Protein AF-A0A2W6G3Y3-F1 (afdb_monomer)

Nearest PDB structures (foldseek):
  1hz4-assembly1_A  TM=6.539E-01  e=3.181E-03  Escherichia coli
  5l9u-assembly1_O  TM=4.735E-01  e=3.226E-02  Homo sapiens
  6fuz-assembly1_A  TM=4.972E-01  e=7.186E-01  Mus musculus
  6fv0-assembly1_A  TM=4.759E-01  e=4.253E-01  Mus musculus
  7ai4-assembly1_A  TM=3.890E-01  e=1.019E+00  Homo sapiens

Structure (mmCIF, N/CA/C/O backbone):
data_AF-A0A2W6G3Y3-F1
#
_entry.id   AF-A0A2W6G3Y3-F1
#
loop_
_atom_site.group_PDB
_atom_site.id
_atom_site.type_symbol
_atom_site.label_atom_id
_atom_site.label_alt_id
_atom_site.label_comp_id
_atom_site.label_asym_id
_atom_site.label_entity_id
_atom_site.label_seq_id
_atom_site.pdbx_PDB_ins_code
_atom_site.Cartn_x
_atom_site.Cartn_y
_atom_site.Cartn_z
_atom_site.occupancy
_atom_site.B_iso_or_equiv
_atom_site.auth_seq_id
_atom_site.auth_comp_id
_atom_site.auth_asym_id
_atom_site.auth_atom_id
_atom_site.pdbx_PDB_model_num
ATOM 1 N N . GLU A 1 1 ? -13.550 3.912 -12.521 1.00 85.12 1 GLU A N 1
ATOM 2 C CA . GLU A 1 1 ? -13.481 4.347 -13.934 1.00 85.12 1 GLU A CA 1
ATOM 3 C C . GLU A 1 1 ? -12.078 4.257 -14.534 1.00 85.12 1 GLU A C 1
ATOM 5 O O . GLU A 1 1 ? -11.913 3.506 -15.483 1.00 85.12 1 GLU A O 1
ATOM 10 N N . ALA A 1 2 ? -11.054 4.918 -13.972 1.00 89.69 2 ALA A N 1
ATOM 11 C CA . ALA A 1 2 ? -9.675 4.847 -14.492 1.00 89.69 2 ALA A CA 1
ATOM 12 C C . ALA A 1 2 ? -9.167 3.404 -14.700 1.00 89.69 2 ALA A C 1
ATOM 14 O O . ALA A 1 2 ? -8.661 3.070 -15.766 1.00 89.69 2 ALA A O 1
ATOM 15 N N . HIS A 1 3 ? -9.415 2.519 -13.729 1.00 91.69 3 HIS A N 1
ATOM 16 C CA . HIS A 1 3 ? -9.115 1.088 -13.836 1.00 91.69 3 HIS A CA 1
ATOM 17 C C . HIS A 1 3 ? -9.764 0.403 -15.050 1.00 91.69 3 HIS A C 1
ATOM 19 O O . HIS A 1 3 ? -9.097 -0.318 -15.785 1.00 91.69 3 HIS A O 1
ATOM 25 N N . ARG A 1 4 ? -11.044 0.684 -15.315 1.00 92.75 4 ARG A N 1
ATOM 26 C CA . ARG A 1 4 ? -11.776 0.142 -16.467 1.00 92.75 4 ARG A CA 1
ATOM 27 C C . ARG A 1 4 ? -11.186 0.647 -17.787 1.00 92.75 4 ARG A C 1
ATOM 29 O O . ARG A 1 4 ? -10.998 -0.133 -18.713 1.00 92.75 4 ARG A O 1
ATOM 36 N N . LEU A 1 5 ? -10.880 1.943 -17.869 1.00 94.69 5 LEU A N 1
ATOM 37 C CA . LEU A 1 5 ? -10.289 2.552 -19.064 1.00 94.69 5 LEU A CA 1
ATOM 38 C C . LEU A 1 5 ? -8.878 2.018 -19.348 1.00 94.69 5 LEU A C 1
ATOM 40 O O . LEU A 1 5 ? -8.552 1.773 -20.506 1.00 94.69 5 LEU A O 1
ATOM 44 N N . ALA A 1 6 ? -8.070 1.769 -18.314 1.00 94.00 6 ALA A N 1
ATOM 45 C CA . ALA A 1 6 ? -6.743 1.176 -18.473 1.00 94.00 6 ALA A CA 1
ATOM 46 C C . ALA A 1 6 ? -6.810 -0.254 -19.045 1.00 94.00 6 ALA A C 1
ATOM 48 O O . ALA A 1 6 ? -6.041 -0.601 -19.941 1.00 94.00 6 ALA A O 1
ATOM 49 N N . GLN A 1 7 ? -7.779 -1.062 -18.601 1.00 92.50 7 GLN A N 1
ATOM 50 C CA . GLN A 1 7 ? -8.011 -2.393 -19.173 1.00 92.50 7 GLN A CA 1
ATOM 51 C C . GLN A 1 7 ? -8.485 -2.328 -20.631 1.00 92.50 7 GLN A C 1
ATOM 53 O O . GLN A 1 7 ? -8.032 -3.110 -21.464 1.00 92.50 7 GLN A O 1
ATOM 58 N N . LEU A 1 8 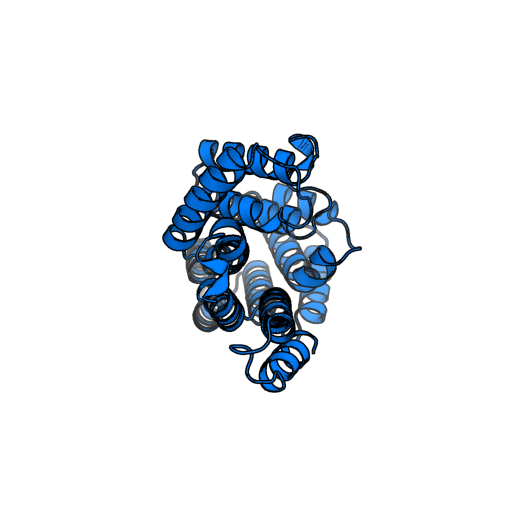? -9.360 -1.372 -20.964 1.00 92.62 8 LEU A N 1
ATOM 59 C CA . LEU A 1 8 ? -9.787 -1.165 -22.349 1.00 92.62 8 LEU A CA 1
ATOM 60 C C . LEU A 1 8 ? -8.627 -0.746 -23.254 1.00 92.62 8 LEU A C 1
ATOM 62 O O . LEU A 1 8 ? -8.527 -1.267 -24.360 1.00 92.62 8 LEU A O 1
ATOM 66 N N . ARG A 1 9 ? -7.726 0.130 -22.786 1.00 94.25 9 ARG A N 1
ATOM 67 C CA . ARG A 1 9 ? -6.506 0.490 -23.528 1.00 94.25 9 ARG A CA 1
ATOM 68 C C . ARG A 1 9 ? -5.698 -0.759 -23.873 1.00 94.25 9 ARG A C 1
ATOM 70 O O . ARG A 1 9 ? -5.375 -0.952 -25.037 1.00 94.25 9 ARG A O 1
ATOM 77 N N . LEU A 1 10 ? -5.452 -1.639 -22.897 1.00 91.62 10 LEU A N 1
ATOM 78 C CA . LEU A 1 10 ? -4.729 -2.899 -23.114 1.00 91.62 10 LEU A CA 1
ATOM 79 C C . LEU A 1 10 ? -5.401 -3.815 -24.145 1.00 91.62 10 LEU A C 1
ATOM 81 O O . LEU A 1 10 ? -4.705 -4.459 -24.925 1.00 91.62 10 LEU A O 1
ATOM 85 N N . ALA A 1 11 ? -6.733 -3.883 -24.148 1.00 90.69 11 ALA A N 1
ATOM 86 C CA . ALA A 1 11 ? -7.490 -4.716 -25.081 1.00 90.69 11 ALA A CA 1
ATOM 87 C C . ALA A 1 11 ? -7.460 -4.199 -26.532 1.00 90.69 11 ALA A C 1
ATOM 89 O O . ALA A 1 11 ? -7.735 -4.963 -27.454 1.00 90.69 11 ALA A O 1
ATOM 90 N N . LEU A 1 12 ? -7.142 -2.916 -26.734 1.00 92.88 12 LEU A N 1
ATOM 91 C CA . LEU A 1 12 ? -7.114 -2.262 -28.044 1.00 92.88 12 LEU A CA 1
ATOM 92 C C . LEU A 1 12 ? -5.715 -2.221 -28.679 1.00 92.88 12 LEU A C 1
ATOM 94 O O . LEU A 1 12 ? -5.586 -1.755 -29.811 1.00 92.88 12 LEU A O 1
ATOM 98 N N . LEU A 1 13 ? -4.672 -2.678 -27.976 1.00 89.62 13 LEU A N 1
ATOM 99 C CA . LEU A 1 13 ? -3.306 -2.613 -28.492 1.00 89.62 13 LEU A CA 1
ATOM 100 C C . LEU A 1 13 ? -3.079 -3.588 -29.659 1.00 89.62 13 LEU A C 1
ATOM 102 O O . LEU A 1 13 ? -3.515 -4.742 -29.591 1.00 89.62 13 LEU A O 1
ATOM 106 N N . PRO A 1 14 ? -2.362 -3.158 -30.715 1.00 86.44 14 PRO A N 1
ATOM 107 C CA . PRO A 1 14 ? -1.998 -4.038 -31.817 1.00 86.44 14 PRO A CA 1
ATOM 108 C C . PRO A 1 14 ? -0.959 -5.088 -31.376 1.00 86.44 14 PRO A C 1
ATOM 110 O O . PRO A 1 14 ? -0.315 -4.942 -30.331 1.00 86.44 14 PRO A O 1
ATOM 113 N N . PRO A 1 15 ? -0.741 -6.149 -32.176 1.00 86.81 15 PRO A N 1
ATOM 114 C CA . PRO A 1 15 ? 0.407 -7.033 -31.999 1.00 86.81 15 PRO A CA 1
ATOM 115 C C . PRO A 1 15 ? 1.715 -6.230 -31.960 1.00 86.81 15 PRO A C 1
ATOM 117 O O . PRO A 1 15 ? 1.959 -5.396 -32.823 1.00 86.81 15 PRO A O 1
ATOM 120 N N . TRP A 1 16 ? 2.558 -6.490 -30.961 1.00 87.56 16 TRP A N 1
ATOM 121 C CA . TRP A 1 16 ? 3.718 -5.645 -30.649 1.00 87.56 16 TRP A CA 1
ATOM 122 C C . TRP A 1 16 ? 5.069 -6.242 -31.062 1.00 87.56 16 TRP A C 1
ATOM 124 O O . TRP A 1 16 ? 6.085 -5.560 -31.012 1.00 87.56 16 TRP A O 1
ATOM 134 N N . ARG A 1 17 ? 5.117 -7.530 -31.428 1.00 83.12 17 ARG A N 1
ATOM 135 C CA . ARG A 1 17 ? 6.387 -8.260 -31.612 1.00 83.12 17 ARG A CA 1
ATOM 136 C C . ARG A 1 17 ? 7.244 -7.723 -32.758 1.00 83.12 17 ARG A C 1
ATOM 138 O O . ARG A 1 17 ? 8.462 -7.831 -32.676 1.00 83.12 17 ARG A O 1
ATOM 145 N N . ASP A 1 18 ? 6.609 -7.133 -33.764 1.00 86.38 18 ASP A N 1
ATOM 146 C CA . ASP A 1 18 ? 7.274 -6.622 -34.964 1.00 86.38 18 ASP A CA 1
ATOM 147 C C . ASP A 1 18 ? 7.434 -5.087 -34.949 1.00 86.38 18 ASP A C 1
ATOM 149 O O . ASP A 1 18 ? 8.020 -4.524 -35.871 1.00 86.38 18 ASP A O 1
ATOM 153 N N . ASP A 1 19 ? 6.945 -4.404 -33.903 1.00 87.94 19 ASP A N 1
ATOM 154 C CA . ASP A 1 19 ? 6.997 -2.944 -33.764 1.00 87.94 19 ASP A CA 1
ATOM 155 C C . ASP A 1 19 ? 7.453 -2.528 -32.347 1.00 87.94 19 ASP A C 1
ATOM 157 O O . ASP A 1 19 ? 6.681 -2.617 -31.384 1.00 87.94 19 ASP A O 1
ATOM 161 N N . PRO A 1 20 ? 8.691 -2.018 -32.193 1.00 87.94 20 PRO A N 1
ATOM 162 C CA . PRO A 1 20 ? 9.195 -1.522 -30.914 1.00 87.94 20 PRO A CA 1
ATOM 163 C C . PRO A 1 20 ? 8.325 -0.434 -30.271 1.00 87.94 20 PRO A C 1
ATOM 165 O O . PRO A 1 20 ? 8.241 -0.382 -29.042 1.00 87.94 20 PRO A O 1
ATOM 168 N N . ALA A 1 21 ? 7.661 0.416 -31.063 1.00 90.06 21 ALA A N 1
ATOM 169 C CA . ALA A 1 21 ? 6.781 1.454 -30.529 1.00 90.06 21 ALA A CA 1
ATOM 170 C C . ALA A 1 21 ? 5.550 0.831 -29.856 1.00 90.06 21 ALA A C 1
ATOM 172 O O . ALA A 1 21 ? 5.207 1.200 -28.732 1.00 90.06 21 ALA A O 1
ATOM 173 N N . ALA A 1 22 ? 4.948 -0.178 -30.489 1.00 90.62 22 ALA A N 1
ATOM 174 C CA . ALA A 1 22 ? 3.872 -0.965 -29.894 1.00 90.62 22 ALA A CA 1
ATOM 175 C C . ALA A 1 22 ? 4.333 -1.741 -28.644 1.00 90.62 22 ALA A C 1
ATOM 177 O O . ALA A 1 22 ? 3.569 -1.884 -27.689 1.00 90.62 22 ALA A O 1
ATOM 178 N N . GLY A 1 23 ? 5.587 -2.208 -28.607 1.00 91.44 23 GLY A N 1
ATOM 179 C CA . GLY A 1 23 ? 6.181 -2.833 -27.418 1.00 91.44 23 GLY A CA 1
ATOM 180 C C . GLY A 1 23 ? 6.283 -1.877 -26.224 1.00 91.44 23 GLY A C 1
ATOM 181 O O . GLY A 1 23 ? 5.875 -2.225 -25.114 1.00 91.44 23 GLY A O 1
ATOM 182 N N . LEU A 1 24 ? 6.778 -0.656 -26.449 1.00 90.75 24 LEU A N 1
ATOM 183 C CA . LEU A 1 24 ? 6.858 0.381 -25.413 1.00 90.75 24 LEU A CA 1
ATOM 184 C C . LEU A 1 24 ? 5.473 0.822 -24.931 1.00 90.75 24 LEU A C 1
ATOM 186 O O . LEU A 1 24 ? 5.261 0.955 -23.727 1.00 90.75 24 LEU A O 1
ATOM 190 N N . GLU A 1 25 ? 4.524 0.980 -25.852 1.00 94.44 25 GLU A N 1
ATOM 191 C CA . GLU A 1 25 ? 3.130 1.285 -25.526 1.00 94.44 25 GLU A CA 1
ATOM 192 C C . GLU A 1 25 ? 2.491 0.175 -24.677 1.00 94.44 25 GLU A C 1
ATOM 194 O O . GLU A 1 25 ? 1.800 0.465 -23.701 1.00 94.44 25 GLU A O 1
ATOM 199 N N . LEU A 1 26 ? 2.760 -1.102 -24.978 1.00 94.50 26 LEU A N 1
ATOM 200 C CA . LEU A 1 26 ? 2.295 -2.214 -24.147 1.00 94.50 26 LEU A CA 1
ATOM 201 C C . LEU A 1 26 ? 2.884 -2.160 -22.734 1.00 94.50 26 LEU A C 1
ATOM 203 O O . LEU A 1 26 ? 2.149 -2.374 -21.768 1.00 94.50 26 LEU A O 1
ATOM 207 N N . LYS A 1 27 ? 4.184 -1.867 -22.597 1.00 93.06 27 LYS A N 1
ATOM 208 C CA . LYS A 1 27 ? 4.812 -1.698 -21.279 1.00 93.06 27 LYS A CA 1
ATOM 209 C C . LYS A 1 27 ? 4.110 -0.587 -20.490 1.00 93.06 27 LYS A C 1
ATOM 211 O O . LYS A 1 27 ? 3.712 -0.820 -19.351 1.00 93.06 27 LYS A O 1
ATOM 216 N N . ASP A 1 28 ? 3.936 0.591 -21.088 1.00 93.31 28 ASP A N 1
ATOM 217 C CA . ASP A 1 28 ? 3.267 1.726 -20.438 1.00 93.31 28 ASP A CA 1
ATOM 218 C C . ASP A 1 28 ? 1.814 1.399 -20.063 1.00 93.31 28 ASP A C 1
ATOM 220 O O . AS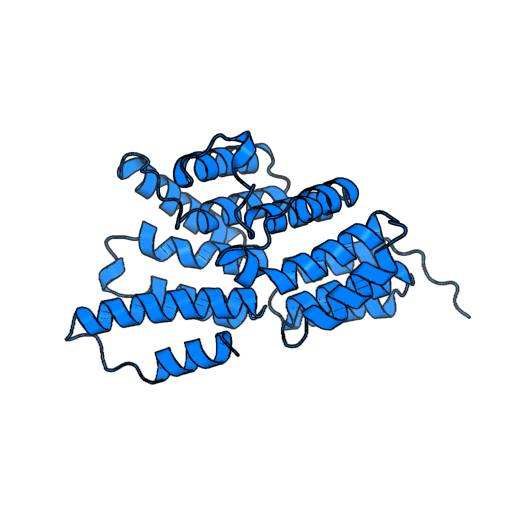P A 1 28 ? 1.382 1.643 -18.937 1.00 93.31 28 ASP A O 1
ATOM 224 N N . ALA A 1 29 ? 1.061 0.773 -20.968 1.00 95.44 29 ALA A N 1
ATOM 225 C CA . ALA A 1 29 ? -0.319 0.389 -20.704 1.00 95.44 29 ALA A CA 1
ATOM 226 C C . ALA A 1 29 ? -0.434 -0.616 -19.545 1.00 95.44 29 ALA A C 1
ATOM 228 O O . ALA A 1 29 ? -1.355 -0.499 -18.733 1.00 95.44 29 ALA A O 1
ATOM 229 N N . LEU A 1 30 ? 0.495 -1.574 -19.434 1.00 95.62 30 LEU A N 1
ATOM 230 C CA . LEU A 1 30 ? 0.544 -2.519 -18.314 1.00 95.62 30 LEU A CA 1
ATOM 231 C C . LEU A 1 30 ? 0.890 -1.811 -17.002 1.00 95.62 30 LEU A C 1
ATOM 233 O O . LEU A 1 30 ? 0.192 -2.017 -16.012 1.00 95.62 30 LEU A O 1
ATOM 237 N N . HIS A 1 31 ? 1.891 -0.929 -17.011 1.00 93.38 31 HIS A N 1
ATOM 238 C CA . HIS A 1 31 ? 2.245 -0.082 -15.871 1.00 93.38 31 HIS A CA 1
ATOM 239 C C . HIS A 1 31 ? 1.024 0.713 -15.375 1.00 93.38 31 HIS A C 1
ATOM 241 O O . HIS A 1 31 ? 0.606 0.572 -14.225 1.00 93.38 31 HIS A O 1
ATOM 247 N N . VAL A 1 32 ? 0.368 1.475 -16.258 1.00 94.50 32 VAL A N 1
ATOM 248 C CA . VAL A 1 32 ? -0.829 2.269 -15.924 1.00 94.50 32 VAL A CA 1
ATOM 249 C C . VAL A 1 32 ? -1.967 1.391 -15.396 1.00 94.50 32 VAL A C 1
ATOM 251 O O . VAL A 1 32 ? -2.642 1.772 -14.433 1.00 94.50 32 VAL A O 1
ATOM 254 N N . ALA A 1 33 ? -2.186 0.214 -15.989 1.00 96.38 33 ALA A N 1
ATOM 255 C CA . ALA A 1 33 ? -3.211 -0.719 -15.537 1.00 96.38 33 ALA A CA 1
ATOM 256 C C . ALA A 1 33 ? -2.933 -1.249 -14.125 1.00 96.38 33 ALA A C 1
ATOM 258 O O . ALA A 1 33 ? -3.864 -1.281 -13.315 1.00 96.38 33 ALA A O 1
ATOM 259 N N . THR A 1 34 ? -1.677 -1.569 -13.797 1.00 95.81 34 THR A N 1
ATOM 260 C CA . THR A 1 34 ? -1.255 -1.951 -12.442 1.00 95.81 34 THR A CA 1
ATOM 261 C C . THR A 1 34 ? -1.591 -0.854 -11.429 1.00 95.81 34 THR A C 1
ATOM 263 O O . THR A 1 34 ? -2.256 -1.129 -10.431 1.00 95.81 34 THR A O 1
ATOM 266 N N . PHE A 1 35 ? -1.231 0.408 -11.695 1.00 94.06 35 PHE A N 1
ATOM 267 C CA . PHE A 1 35 ? -1.524 1.518 -10.773 1.00 94.06 35 PHE A CA 1
ATOM 268 C C . PHE A 1 35 ? -3.009 1.791 -10.606 1.00 94.06 35 PHE A C 1
ATOM 270 O O . PHE A 1 35 ? -3.485 2.035 -9.496 1.00 94.06 35 PHE A O 1
ATOM 277 N N . CYS A 1 36 ? -3.761 1.741 -11.701 1.00 95.50 36 CYS A N 1
ATOM 278 C CA . CYS A 1 36 ? -5.195 1.956 -11.635 1.00 95.50 36 CYS A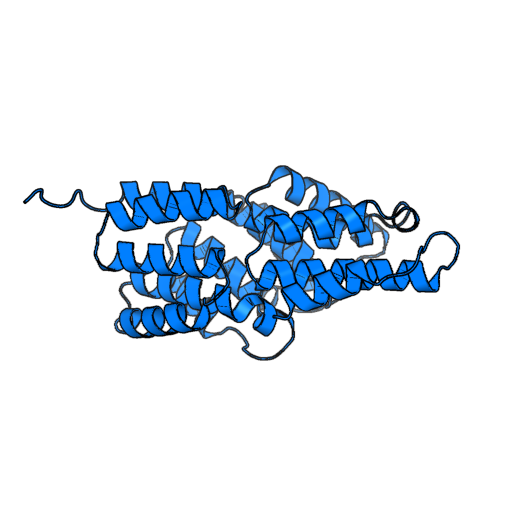 CA 1
ATOM 279 C C . CYS A 1 36 ? -5.902 0.812 -10.894 1.00 95.50 36 CYS A C 1
ATOM 281 O O . CYS A 1 36 ? -6.863 1.075 -10.174 1.00 95.50 36 CYS A O 1
ATOM 283 N N . ALA A 1 37 ? -5.431 -0.432 -11.036 1.00 96.69 37 ALA A N 1
ATOM 284 C CA . ALA A 1 37 ? -5.916 -1.578 -10.267 1.00 96.69 37 ALA A CA 1
ATOM 285 C C . ALA A 1 37 ? -5.583 -1.445 -8.772 1.00 96.69 37 ALA A C 1
ATOM 287 O O . ALA A 1 37 ? -6.481 -1.567 -7.941 1.00 96.69 37 ALA A O 1
ATOM 288 N N . LEU A 1 38 ? -4.342 -1.070 -8.431 1.00 95.62 38 LEU A N 1
ATOM 289 C CA . LEU A 1 38 ? -3.928 -0.763 -7.056 1.00 95.62 38 LEU A CA 1
ATOM 290 C C . LEU A 1 38 ? -4.820 0.307 -6.416 1.00 95.62 38 LEU A C 1
ATOM 292 O O . LEU A 1 38 ? -5.376 0.092 -5.338 1.00 95.62 38 LEU A O 1
ATOM 296 N N . GLY A 1 39 ? -5.011 1.443 -7.090 1.00 95.25 39 GLY A N 1
ATOM 297 C CA . GLY A 1 39 ? -5.854 2.527 -6.581 1.00 95.25 39 GLY A CA 1
ATOM 298 C C . GLY A 1 39 ? -7.332 2.150 -6.466 1.00 95.25 39 GLY A C 1
ATOM 299 O O . GLY A 1 39 ? -8.025 2.607 -5.556 1.00 95.25 39 GLY A O 1
ATOM 300 N N . ALA A 1 40 ? -7.808 1.262 -7.342 1.00 96.31 40 ALA A N 1
ATOM 301 C CA . ALA A 1 40 ? -9.143 0.677 -7.266 1.00 96.31 40 ALA A CA 1
ATOM 302 C C . ALA A 1 40 ? -9.257 -0.459 -6.237 1.00 96.31 40 ALA A C 1
ATOM 304 O O . ALA A 1 40 ? -10.353 -0.961 -6.041 1.00 96.31 40 ALA A O 1
ATOM 305 N N . GLY A 1 41 ? -8.171 -0.867 -5.575 1.00 96.62 41 GLY A N 1
ATOM 306 C CA . GLY A 1 41 ? -8.180 -1.958 -4.601 1.00 96.62 41 GLY A CA 1
ATOM 307 C C . GLY A 1 41 ? -8.338 -3.354 -5.202 1.00 96.62 41 GLY A C 1
ATOM 308 O O . GLY A 1 41 ? -8.613 -4.291 -4.461 1.00 96.62 41 GLY A O 1
ATOM 309 N N . ASP A 1 42 ? -8.170 -3.507 -6.515 1.00 97.00 42 ASP A N 1
ATOM 310 C CA . ASP A 1 42 ? -8.160 -4.807 -7.185 1.00 97.00 42 ASP A CA 1
ATOM 311 C C . ASP A 1 42 ? -6.726 -5.348 -7.228 1.00 97.00 42 ASP A C 1
ATOM 313 O O . ASP A 1 42 ? -5.977 -5.145 -8.188 1.00 97.00 42 ASP A O 1
ATOM 317 N N . LEU A 1 43 ? -6.326 -6.006 -6.137 1.00 96.50 43 LEU A N 1
ATOM 318 C CA . LEU A 1 43 ? -4.974 -6.547 -5.994 1.00 96.50 43 LEU A CA 1
ATOM 319 C C . LEU A 1 43 ? -4.700 -7.700 -6.963 1.00 96.50 43 LEU A C 1
ATOM 321 O O . LEU A 1 43 ? -3.563 -7.849 -7.404 1.00 96.50 43 LEU A O 1
ATOM 325 N N . THR A 1 44 ? -5.726 -8.472 -7.331 1.00 95.44 44 THR A N 1
ATOM 326 C CA . THR A 1 44 ? -5.573 -9.601 -8.262 1.00 95.44 44 THR A CA 1
ATOM 327 C C . THR A 1 44 ? -5.230 -9.079 -9.650 1.00 95.44 44 THR A C 1
ATOM 329 O O . THR A 1 44 ? -4.188 -9.430 -10.202 1.00 95.44 44 THR A O 1
ATOM 332 N N . THR A 1 45 ? -6.029 -8.145 -10.176 1.00 96.12 45 THR A N 1
ATOM 333 C CA . THR A 1 45 ? -5.735 -7.543 -11.480 1.00 96.12 45 THR A CA 1
ATOM 334 C C . THR A 1 45 ? -4.410 -6.779 -11.456 1.00 96.12 45 THR A C 1
ATOM 336 O O . THR A 1 45 ? -3.659 -6.833 -12.428 1.00 96.12 45 THR A O 1
ATOM 339 N N . ALA A 1 46 ? -4.078 -6.092 -10.356 1.00 96.75 46 ALA A N 1
ATOM 340 C CA . ALA A 1 46 ? -2.791 -5.408 -10.227 1.00 96.75 46 ALA A CA 1
ATOM 341 C C . ALA A 1 46 ? -1.603 -6.379 -10.347 1.00 96.75 46 ALA A C 1
ATOM 343 O O . ALA A 1 46 ? -0.663 -6.103 -11.091 1.00 96.75 46 ALA A O 1
ATOM 344 N N . GLN A 1 47 ? -1.662 -7.525 -9.664 1.00 95.44 47 GLN A N 1
ATOM 345 C CA . GLN A 1 47 ? -0.637 -8.568 -9.749 1.00 95.44 47 GLN A CA 1
ATOM 346 C C . GLN A 1 47 ? -0.547 -9.166 -11.151 1.00 95.44 47 GLN A C 1
ATOM 348 O O . GLN A 1 47 ? 0.553 -9.315 -11.682 1.00 95.44 47 GLN A O 1
ATOM 353 N N . ASP A 1 48 ? -1.683 -9.462 -11.781 1.00 95.88 48 ASP A N 1
ATOM 354 C CA . ASP A 1 48 ? -1.705 -10.030 -13.127 1.00 95.88 48 ASP A CA 1
ATOM 355 C C . ASP A 1 48 ? -1.078 -9.080 -14.156 1.00 95.88 48 ASP A C 1
ATOM 357 O O . ASP A 1 48 ? -0.290 -9.509 -15.002 1.00 95.88 48 ASP A O 1
ATOM 361 N N . MET A 1 49 ? -1.380 -7.779 -14.087 1.00 96.31 49 MET A N 1
ATOM 362 C CA . MET A 1 49 ? -0.792 -6.790 -14.998 1.00 96.31 49 MET A CA 1
ATOM 363 C C . MET A 1 49 ? 0.704 -6.592 -14.740 1.00 96.31 49 MET A C 1
ATOM 365 O O . MET A 1 49 ? 1.481 -6.548 -15.697 1.00 96.31 49 MET A O 1
ATOM 369 N N . ALA A 1 50 ? 1.123 -6.558 -13.472 1.00 94.94 50 ALA A N 1
ATOM 370 C CA . ALA A 1 50 ? 2.533 -6.486 -13.102 1.00 94.94 50 ALA A CA 1
ATOM 371 C C . ALA A 1 50 ? 3.320 -7.703 -13.616 1.00 94.94 50 ALA A C 1
ATOM 373 O O . ALA A 1 50 ? 4.361 -7.541 -14.251 1.00 94.94 50 ALA A O 1
ATOM 374 N N . ARG A 1 51 ? 2.783 -8.919 -13.453 1.00 94.25 51 ARG A N 1
ATOM 375 C CA . ARG A 1 51 ? 3.390 -10.155 -13.976 1.00 94.25 51 ARG A CA 1
ATOM 376 C C . ARG A 1 51 ? 3.462 -10.162 -15.496 1.00 94.25 51 ARG A C 1
ATOM 378 O O . ARG A 1 51 ? 4.496 -10.498 -16.062 1.00 94.25 51 ARG A O 1
ATOM 385 N N . ARG A 1 52 ? 2.400 -9.732 -16.181 1.00 94.44 52 ARG A N 1
ATOM 386 C CA . ARG A 1 52 ? 2.419 -9.591 -17.646 1.00 94.44 52 ARG A CA 1
ATOM 387 C C . ARG A 1 52 ? 3.499 -8.624 -18.119 1.00 94.44 52 ARG A C 1
ATOM 389 O O . ARG A 1 52 ? 4.101 -8.884 -19.156 1.00 94.44 52 ARG A O 1
ATOM 396 N N . GLN A 1 53 ? 3.739 -7.535 -17.386 1.00 93.38 53 GLN A N 1
ATOM 397 C CA . GLN A 1 53 ? 4.832 -6.618 -17.698 1.00 93.38 53 GLN A CA 1
ATOM 398 C C . GLN A 1 53 ? 6.188 -7.285 -17.446 1.00 93.38 53 GLN A C 1
ATOM 400 O O . GLN A 1 53 ? 7.061 -7.220 -18.306 1.00 93.38 53 GLN A O 1
ATOM 405 N N . HIS A 1 54 ? 6.344 -7.965 -16.310 1.00 91.44 54 HIS A N 1
ATOM 406 C CA . HIS A 1 54 ? 7.577 -8.664 -15.950 1.00 91.44 54 HIS A CA 1
ATOM 407 C C . HIS A 1 54 ? 8.000 -9.717 -16.995 1.00 91.44 54 HIS A C 1
ATOM 409 O O . HIS A 1 54 ? 9.188 -9.892 -17.277 1.00 91.44 54 HIS A O 1
ATOM 415 N N . GLU A 1 55 ? 7.029 -10.382 -17.627 1.00 91.19 55 GLU A N 1
ATOM 416 C CA . GLU A 1 55 ? 7.260 -11.394 -18.665 1.00 91.19 55 GLU A CA 1
ATOM 417 C C . GLU A 1 55 ? 7.516 -10.827 -20.074 1.00 91.19 55 GLU A C 1
ATOM 419 O O . GLU A 1 55 ? 7.705 -11.596 -21.025 1.00 91.19 55 GLU A O 1
ATOM 424 N N . LEU A 1 56 ? 7.549 -9.499 -20.251 1.00 91.38 56 LEU A N 1
ATOM 425 C CA . LEU A 1 56 ? 7.851 -8.896 -21.550 1.00 91.38 56 LEU A CA 1
ATOM 426 C C . LEU A 1 56 ? 9.272 -9.285 -22.008 1.00 91.38 56 LEU A C 1
ATOM 428 O O . LEU A 1 56 ? 10.249 -8.985 -21.321 1.00 91.38 56 LEU A O 1
ATOM 432 N N . PRO A 1 57 ? 9.431 -9.911 -23.193 1.00 88.50 57 PRO A N 1
ATOM 433 C CA . PRO A 1 57 ? 10.717 -10.426 -23.663 1.00 88.50 57 PRO A CA 1
ATOM 434 C C . PRO A 1 57 ? 11.858 -9.414 -23.741 1.00 88.50 57 PRO A C 1
ATOM 436 O O . PRO A 1 57 ? 13.004 -9.819 -23.598 1.00 88.50 57 PRO A O 1
ATOM 439 N N . PHE A 1 58 ? 11.561 -8.133 -23.965 1.00 86.12 58 PHE A N 1
ATOM 440 C CA . PHE A 1 58 ? 12.566 -7.068 -24.064 1.00 86.12 58 PHE A CA 1
ATOM 441 C C . PHE A 1 58 ? 12.964 -6.465 -22.705 1.00 86.12 58 PHE A C 1
ATOM 443 O O . PHE A 1 58 ? 13.795 -5.564 -22.660 1.00 86.12 58 PHE A O 1
ATOM 450 N N . LEU A 1 59 ? 12.370 -6.931 -21.600 1.00 85.81 59 LEU A N 1
ATOM 451 C CA . LEU A 1 59 ? 12.797 -6.591 -20.239 1.00 85.81 59 LEU A CA 1
ATOM 452 C C . LEU A 1 59 ? 13.684 -7.681 -19.619 1.00 85.81 59 LEU A C 1
ATOM 454 O O . LEU A 1 59 ? 14.066 -7.577 -18.455 1.00 85.81 59 LEU A O 1
ATOM 458 N N . ARG A 1 60 ? 14.044 -8.731 -20.373 1.00 81.69 60 ARG A N 1
ATOM 459 C CA . ARG A 1 60 ? 14.840 -9.849 -19.843 1.00 81.69 60 ARG A CA 1
ATOM 460 C C . ARG A 1 60 ? 16.224 -9.423 -19.377 1.00 81.69 60 ARG A C 1
ATOM 462 O O . ARG A 1 60 ? 16.713 -9.965 -18.391 1.00 81.69 60 ARG A O 1
ATOM 469 N N . GLU A 1 61 ? 16.820 -8.468 -20.078 1.00 78.31 61 GLU A N 1
ATOM 470 C CA . GLU A 1 61 ? 18.149 -7.917 -19.823 1.00 78.31 61 GLU A CA 1
ATOM 471 C C . GLU A 1 61 ? 18.121 -6.727 -18.843 1.00 78.31 61 GLU A C 1
ATOM 473 O O . GLU A 1 61 ? 19.175 -6.238 -18.445 1.00 78.31 61 GLU A O 1
ATOM 478 N N . ARG A 1 62 ? 16.929 -6.247 -18.457 1.00 76.69 62 ARG A N 1
ATOM 479 C CA 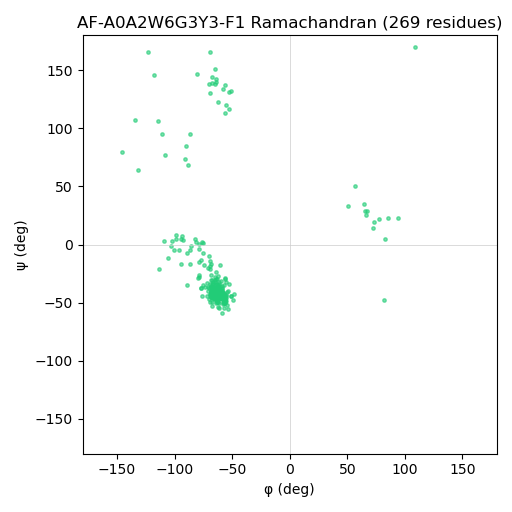. ARG A 1 62 ? 16.703 -5.123 -17.530 1.00 76.69 62 ARG A CA 1
ATOM 480 C C . ARG A 1 62 ? 15.677 -5.506 -16.468 1.00 76.69 62 ARG A C 1
ATOM 482 O O . ARG A 1 62 ? 14.572 -4.961 -16.426 1.00 76.69 62 ARG A O 1
ATOM 489 N N . ARG A 1 63 ? 16.041 -6.494 -15.645 1.00 77.44 63 ARG A N 1
ATOM 490 C CA . ARG A 1 63 ? 15.152 -7.070 -14.627 1.00 77.44 63 ARG A CA 1
ATOM 491 C C . ARG A 1 63 ? 14.774 -6.075 -13.541 1.00 77.44 63 ARG A C 1
ATOM 493 O O . ARG A 1 63 ? 13.608 -6.059 -13.166 1.00 77.44 63 ARG A O 1
ATOM 500 N N . ASP A 1 64 ? 15.655 -5.140 -13.196 1.00 72.00 64 ASP A N 1
ATOM 501 C CA . ASP A 1 64 ? 15.308 -3.985 -12.364 1.00 72.00 64 ASP A CA 1
ATOM 502 C C . ASP A 1 64 ? 14.040 -3.249 -12.814 1.00 72.00 64 ASP A C 1
ATOM 504 O O . ASP A 1 64 ? 13.215 -2.888 -11.984 1.00 72.00 64 ASP A O 1
ATOM 508 N N . LEU A 1 65 ? 13.864 -3.032 -14.120 1.00 76.44 65 LEU A N 1
ATOM 509 C CA . LEU A 1 65 ? 12.692 -2.341 -14.670 1.00 76.44 65 LEU A CA 1
ATOM 510 C C . LEU A 1 65 ? 11.450 -3.233 -14.764 1.00 76.44 65 LEU A C 1
ATOM 512 O O . LEU A 1 65 ? 10.359 -2.728 -15.017 1.00 76.44 65 LEU A O 1
ATOM 516 N N . ALA A 1 66 ? 11.627 -4.547 -14.656 1.00 80.44 66 ALA A N 1
ATOM 517 C CA . ALA A 1 66 ? 10.555 -5.532 -14.678 1.00 80.44 66 ALA A CA 1
ATOM 518 C C . ALA A 1 66 ? 10.012 -5.806 -13.267 1.00 80.44 66 ALA A C 1
ATOM 520 O O . ALA A 1 66 ? 8.819 -6.066 -13.110 1.00 80.44 66 ALA A O 1
ATOM 521 N N . ASP A 1 67 ? 10.894 -5.772 -12.266 1.00 83.25 67 ASP A N 1
ATOM 522 C CA . ASP A 1 67 ? 10.607 -6.119 -10.874 1.00 83.25 67 ASP A CA 1
ATOM 523 C C . ASP A 1 67 ? 9.877 -5.004 -10.105 1.00 83.25 67 ASP A C 1
ATOM 525 O O . ASP A 1 67 ? 9.109 -5.307 -9.189 1.00 83.25 67 ASP A O 1
ATOM 529 N N . ASP A 1 68 ? 10.061 -3.732 -10.487 1.00 86.62 68 ASP A N 1
ATOM 530 C CA . ASP A 1 68 ? 9.443 -2.562 -9.837 1.00 86.62 68 ASP A CA 1
ATOM 531 C C . ASP A 1 68 ? 7.928 -2.731 -9.632 1.00 86.62 68 ASP A C 1
ATOM 533 O O . ASP A 1 68 ? 7.391 -2.485 -8.546 1.00 86.62 68 ASP A O 1
ATOM 537 N N . GLU A 1 69 ? 7.222 -3.160 -10.678 1.00 89.56 69 GLU A N 1
ATOM 538 C CA . GLU A 1 69 ? 5.765 -3.248 -10.679 1.00 89.56 69 GLU A CA 1
ATOM 539 C C . GLU A 1 69 ? 5.217 -4.425 -9.857 1.00 89.56 69 GLU A C 1
ATOM 541 O O . GLU A 1 69 ? 4.041 -4.397 -9.487 1.00 89.56 69 GLU A O 1
ATOM 546 N N . LEU A 1 70 ? 6.035 -5.434 -9.531 1.00 92.31 70 LEU A N 1
ATOM 547 C CA . LEU A 1 70 ? 5.599 -6.608 -8.761 1.00 92.31 70 LEU A CA 1
ATOM 548 C C . LEU A 1 70 ? 5.418 -6.298 -7.269 1.00 92.31 70 LEU A C 1
ATOM 550 O O . LEU A 1 70 ? 4.526 -6.849 -6.618 1.00 92.31 70 LEU A O 1
ATOM 554 N N . MET A 1 71 ? 6.255 -5.418 -6.714 1.00 95.44 71 MET A N 1
ATOM 555 C CA . MET A 1 71 ? 6.449 -5.329 -5.263 1.00 95.44 71 MET A CA 1
ATOM 556 C C . MET A 1 71 ? 5.235 -4.769 -4.517 1.00 95.44 71 MET A C 1
ATOM 558 O O . MET A 1 71 ? 4.809 -5.347 -3.521 1.00 95.44 71 MET A O 1
ATOM 562 N N . ALA A 1 72 ? 4.639 -3.666 -4.979 1.00 96.19 72 ALA A N 1
ATOM 563 C CA . ALA A 1 72 ? 3.516 -3.046 -4.265 1.00 96.19 72 ALA A CA 1
ATOM 564 C C . ALA A 1 72 ? 2.235 -3.907 -4.255 1.00 96.19 72 ALA A C 1
ATOM 566 O O . ALA A 1 72 ? 1.659 -4.079 -3.174 1.00 96.19 72 ALA A O 1
ATOM 567 N N . PRO A 1 73 ? 1.788 -4.498 -5.385 1.00 96.38 73 PRO A N 1
ATOM 568 C CA . PRO A 1 73 ? 0.675 -5.446 -5.371 1.00 96.38 73 PRO A CA 1
ATOM 569 C C . PRO A 1 73 ? 0.943 -6.672 -4.490 1.00 96.38 73 PRO A C 1
ATOM 571 O O . PRO A 1 73 ? 0.053 -7.104 -3.756 1.00 96.38 73 PRO A O 1
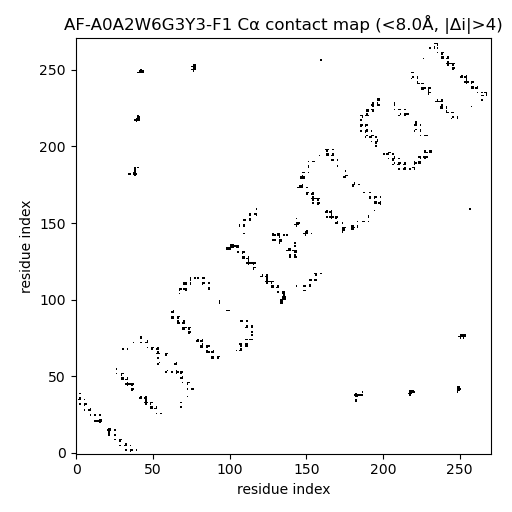ATOM 574 N N . ALA A 1 74 ? 2.158 -7.228 -4.530 1.00 96.81 74 ALA A N 1
ATOM 575 C CA . ALA A 1 74 ? 2.539 -8.373 -3.705 1.00 96.81 74 ALA A CA 1
ATOM 576 C C . ALA A 1 74 ? 2.553 -8.023 -2.204 1.00 96.81 74 ALA A C 1
ATOM 578 O O . ALA A 1 74 ? 1.984 -8.762 -1.398 1.00 96.81 74 ALA A O 1
ATOM 579 N N . ALA A 1 75 ? 3.098 -6.864 -1.820 1.00 97.81 75 ALA A N 1
ATOM 580 C CA . ALA A 1 75 ? 3.145 -6.420 -0.426 1.00 97.81 75 ALA A CA 1
ATOM 581 C C . ALA A 1 75 ? 1.741 -6.177 0.151 1.00 97.81 75 ALA A C 1
ATOM 583 O O . ALA A 1 75 ? 1.417 -6.658 1.234 1.00 97.81 75 ALA A O 1
ATOM 584 N N . LEU A 1 76 ? 0.858 -5.500 -0.588 1.00 97.00 76 LEU A N 1
ATOM 585 C CA . LEU A 1 76 ? -0.516 -5.247 -0.130 1.00 97.00 76 LEU A CA 1
ATOM 586 C C . LEU A 1 76 ? -1.373 -6.527 -0.053 1.00 97.00 76 LEU A C 1
ATOM 588 O O . LEU A 1 76 ? -2.311 -6.605 0.751 1.00 97.00 76 LEU A O 1
ATOM 592 N N . ALA A 1 77 ? -1.049 -7.542 -0.858 1.00 96.00 77 ALA A N 1
ATOM 593 C CA . ALA A 1 77 ? -1.685 -8.857 -0.800 1.00 96.00 77 ALA A CA 1
ATOM 594 C C . ALA A 1 77 ? -1.147 -9.743 0.339 1.00 96.00 77 ALA A C 1
ATOM 596 O O . ALA A 1 77 ? -1.863 -10.606 0.854 1.00 96.00 77 ALA A O 1
ATOM 597 N N . GLY A 1 78 ? 0.093 -9.509 0.771 1.00 96.44 78 GLY A N 1
ATOM 598 C CA . GLY A 1 78 ? 0.784 -10.328 1.764 1.00 96.44 78 GLY A CA 1
ATOM 599 C C . GLY A 1 78 ? 1.676 -11.426 1.187 1.00 96.44 78 GLY A C 1
ATOM 600 O O . GLY A 1 78 ? 1.936 -12.417 1.865 1.00 96.44 78 GLY A O 1
ATOM 601 N N . HIS A 1 79 ? 2.128 -11.287 -0.059 1.00 96.38 79 HIS A N 1
ATOM 602 C CA . HIS A 1 79 ? 3.031 -12.229 -0.726 1.00 96.38 79 HIS A CA 1
ATOM 603 C C . HIS A 1 79 ? 4.495 -11.865 -0.443 1.00 96.38 79 HIS A C 1
ATOM 605 O O . HIS A 1 79 ? 5.221 -11.410 -1.324 1.00 96.38 79 HIS A O 1
ATOM 611 N N . TRP A 1 80 ? 4.923 -12.026 0.809 1.00 95.81 80 TRP A N 1
ATOM 612 C CA . TRP A 1 80 ? 6.218 -11.524 1.285 1.00 95.81 80 TRP A CA 1
ATOM 613 C C . TRP A 1 80 ? 7.411 -12.055 0.498 1.00 95.81 80 TRP A C 1
ATOM 615 O O . TRP A 1 80 ? 8.259 -11.269 0.096 1.00 95.81 80 TRP A O 1
ATOM 625 N N . ASP A 1 81 ? 7.449 -13.356 0.220 1.00 95.19 81 ASP A N 1
ATOM 626 C CA . ASP A 1 81 ? 8.581 -13.967 -0.483 1.00 95.19 81 ASP A CA 1
ATOM 627 C C . ASP A 1 81 ? 8.750 -13.394 -1.903 1.00 95.19 81 ASP A C 1
ATOM 629 O O . ASP A 1 81 ? 9.873 -13.180 -2.355 1.00 95.19 81 ASP A O 1
ATOM 633 N N . GLU A 1 82 ? 7.641 -13.071 -2.583 1.00 94.06 82 GLU A N 1
ATOM 634 C CA . GLU A 1 82 ? 7.645 -12.426 -3.906 1.00 94.06 82 GLU A CA 1
ATOM 635 C C . GLU A 1 82 ? 8.210 -10.998 -3.816 1.00 94.06 82 GLU A C 1
ATOM 637 O O . GLU A 1 82 ? 9.058 -10.623 -4.628 1.00 94.06 82 GLU A O 1
ATOM 642 N N . VAL A 1 83 ? 7.813 -10.232 -2.791 1.00 96.56 83 VAL A N 1
ATOM 643 C CA . VAL A 1 83 ? 8.319 -8.869 -2.544 1.00 96.56 83 VAL A CA 1
ATOM 644 C C . VAL A 1 83 ? 9.813 -8.877 -2.246 1.00 96.56 83 VAL A C 1
ATOM 646 O O . VAL A 1 83 ? 10.554 -8.112 -2.854 1.00 96.56 83 VAL A O 1
ATOM 649 N N . LEU A 1 84 ? 10.260 -9.733 -1.324 1.00 96.25 84 LEU A N 1
ATOM 650 C CA . LEU A 1 84 ? 11.653 -9.764 -0.877 1.00 96.25 84 LEU A CA 1
ATOM 651 C C . LEU A 1 84 ? 12.587 -10.250 -1.991 1.00 96.25 84 LEU A C 1
ATOM 653 O O . LEU A 1 84 ? 13.649 -9.668 -2.199 1.00 96.25 84 LEU A O 1
ATOM 657 N N . ALA A 1 85 ? 12.174 -11.262 -2.761 1.00 93.88 85 ALA A N 1
ATOM 658 C CA . ALA A 1 85 ? 12.957 -11.737 -3.897 1.00 93.88 85 ALA A CA 1
ATOM 659 C C . ALA A 1 85 ? 13.091 -10.668 -4.994 1.00 93.88 85 ALA A C 1
ATOM 661 O O . ALA A 1 85 ? 14.170 -10.518 -5.567 1.00 93.88 85 ALA A O 1
ATOM 662 N N . ALA A 1 86 ? 12.016 -9.931 -5.295 1.00 93.38 86 ALA A N 1
ATOM 663 C CA . ALA A 1 86 ? 12.053 -8.825 -6.252 1.00 93.38 86 ALA A CA 1
ATOM 664 C C . ALA A 1 86 ? 12.879 -7.640 -5.725 1.00 93.38 86 ALA A C 1
ATOM 666 O O . ALA A 1 86 ? 13.690 -7.081 -6.461 1.00 93.38 86 ALA A O 1
ATOM 667 N N . GLY A 1 87 ? 12.734 -7.299 -4.441 1.00 94.81 87 GLY A N 1
ATOM 668 C CA . GLY A 1 87 ? 13.525 -6.268 -3.771 1.00 94.81 87 GLY A CA 1
ATOM 669 C C . GLY A 1 87 ? 15.022 -6.551 -3.856 1.00 94.81 87 GLY A C 1
ATOM 670 O O . GLY A 1 87 ? 15.786 -5.691 -4.284 1.00 94.81 87 GLY A O 1
ATOM 671 N N . GLN A 1 88 ? 15.448 -7.775 -3.545 1.00 94.19 88 GLN A N 1
ATOM 672 C CA . GLN A 1 88 ? 16.861 -8.149 -3.621 1.00 94.19 88 GLN A CA 1
ATOM 673 C C . GLN A 1 88 ? 17.449 -7.910 -5.023 1.00 94.19 88 GLN A C 1
ATOM 675 O O . GLN A 1 88 ? 18.476 -7.244 -5.150 1.00 94.19 88 GLN A O 1
ATOM 680 N N . ARG A 1 89 ? 16.762 -8.374 -6.078 1.00 92.06 89 ARG A N 1
ATOM 681 C CA . ARG A 1 89 ? 17.192 -8.156 -7.473 1.00 92.06 89 ARG A CA 1
ATOM 682 C C . ARG A 1 89 ? 17.246 -6.674 -7.833 1.00 92.06 89 ARG A C 1
ATOM 684 O O . ARG A 1 89 ? 18.221 -6.214 -8.421 1.00 92.06 89 ARG A O 1
ATOM 691 N N . PHE A 1 90 ? 16.237 -5.907 -7.421 1.00 92.00 90 PHE A N 1
ATOM 692 C CA . PHE A 1 90 ? 16.224 -4.459 -7.606 1.00 92.00 90 PHE A CA 1
ATOM 693 C C . PHE A 1 90 ? 17.429 -3.783 -6.945 1.00 92.00 90 PHE A C 1
ATOM 695 O O . PHE A 1 90 ? 18.072 -2.946 -7.574 1.00 92.00 90 PHE A O 1
ATOM 702 N N . ALA A 1 91 ? 17.751 -4.125 -5.694 1.00 93.06 91 ALA A N 1
ATOM 703 C CA . ALA A 1 91 ? 18.860 -3.510 -4.966 1.00 93.06 91 ALA A CA 1
ATOM 704 C C . ALA A 1 91 ? 20.221 -3.844 -5.597 1.00 93.06 91 ALA A C 1
ATOM 706 O O . ALA A 1 91 ? 21.094 -2.971 -5.663 1.00 93.06 91 ALA A O 1
ATOM 707 N N . GLU A 1 92 ? 20.386 -5.077 -6.083 1.00 92.81 92 GLU A N 1
ATOM 708 C CA . GLU A 1 92 ? 21.569 -5.528 -6.821 1.00 92.81 92 GLU A CA 1
ATOM 709 C C . GLU A 1 92 ? 21.756 -4.723 -8.111 1.00 92.81 92 GLU A C 1
ATOM 711 O O . GLU A 1 92 ? 22.796 -4.081 -8.288 1.00 92.81 92 GLU A O 1
ATOM 716 N N . ASP A 1 93 ? 20.733 -4.669 -8.963 1.00 90.00 93 ASP A N 1
ATOM 717 C CA . ASP A 1 93 ? 20.793 -3.965 -10.245 1.00 90.00 93 ASP A CA 1
ATOM 718 C C . ASP A 1 93 ? 20.925 -2.443 -10.065 1.00 90.00 93 ASP A C 1
ATOM 720 O O . ASP A 1 93 ? 21.720 -1.789 -10.745 1.00 90.00 93 ASP A O 1
ATOM 724 N N . TRP A 1 94 ? 20.187 -1.855 -9.118 1.00 91.88 94 TRP A N 1
ATOM 725 C CA . TRP A 1 94 ? 20.286 -0.432 -8.783 1.00 91.88 94 TRP A CA 1
ATOM 726 C C . TRP A 1 94 ? 21.683 -0.069 -8.264 1.00 91.88 94 TRP A C 1
ATOM 728 O O . TRP A 1 94 ? 22.234 0.972 -8.635 1.00 91.88 94 TRP A O 1
ATOM 738 N N . THR A 1 95 ? 22.295 -0.940 -7.454 1.00 93.56 95 THR A N 1
ATOM 739 C CA . THR A 1 95 ? 23.680 -0.764 -6.996 1.00 93.56 95 THR A CA 1
ATOM 740 C C . THR A 1 95 ? 24.669 -0.904 -8.150 1.00 93.56 95 THR A C 1
ATOM 742 O O . THR A 1 95 ? 25.555 -0.058 -8.280 1.00 93.56 95 THR A O 1
ATOM 745 N N . ALA A 1 96 ? 24.503 -1.906 -9.018 1.00 91.88 96 ALA A N 1
ATOM 746 C CA . ALA A 1 96 ? 25.338 -2.100 -10.203 1.00 91.88 96 ALA A CA 1
ATOM 747 C C . ALA A 1 96 ? 25.256 -0.910 -11.178 1.00 91.88 96 ALA A C 1
ATOM 749 O O . ALA A 1 96 ? 26.252 -0.545 -11.800 1.00 91.88 96 ALA A O 1
ATOM 750 N N . ALA A 1 97 ? 24.098 -0.249 -11.249 1.00 89.81 97 ALA A N 1
ATOM 751 C CA . ALA A 1 97 ? 23.886 0.978 -12.014 1.00 89.81 97 ALA A CA 1
ATOM 752 C C . ALA A 1 97 ? 24.468 2.248 -11.353 1.00 89.81 97 ALA A C 1
ATOM 754 O O . ALA A 1 97 ? 24.302 3.344 -11.890 1.00 89.81 97 ALA A O 1
ATOM 755 N N . GLY A 1 98 ? 25.136 2.134 -10.199 1.00 94.62 98 GLY A N 1
ATOM 756 C CA . GLY A 1 98 ? 25.758 3.261 -9.497 1.00 94.62 98 GLY A CA 1
ATOM 757 C C . GLY A 1 98 ? 24.817 4.037 -8.572 1.00 94.62 98 GLY A C 1
ATOM 758 O O . GLY A 1 98 ? 25.094 5.195 -8.265 1.00 94.62 98 GLY A O 1
ATOM 759 N N . ARG A 1 99 ? 23.720 3.416 -8.119 1.00 94.19 99 ARG A N 1
ATOM 760 C CA . ARG A 1 99 ? 22.728 3.988 -7.188 1.00 94.19 99 ARG A CA 1
ATOM 761 C C . ARG A 1 99 ? 22.101 5.311 -7.662 1.00 94.19 99 ARG A C 1
ATOM 763 O O . ARG A 1 99 ? 22.080 6.289 -6.912 1.00 94.19 99 ARG A O 1
ATOM 770 N N . PRO A 1 100 ? 21.586 5.384 -8.903 1.00 94.00 100 PRO A N 1
ATOM 771 C CA . PRO A 1 100 ? 20.999 6.615 -9.414 1.00 94.00 100 PRO A CA 1
ATOM 772 C C . PRO A 1 100 ? 19.751 7.018 -8.618 1.00 94.00 100 PRO A C 1
ATOM 774 O O . PRO A 1 100 ? 18.921 6.175 -8.267 1.00 94.00 100 PRO A O 1
ATOM 777 N N . ALA A 1 101 ? 19.579 8.324 -8.401 1.00 96.31 101 ALA A N 1
ATOM 778 C CA . ALA A 1 101 ? 18.298 8.869 -7.971 1.00 96.31 101 ALA A CA 1
ATOM 779 C C . ALA A 1 101 ? 17.283 8.748 -9.120 1.00 96.31 101 ALA A C 1
ATOM 781 O O . ALA A 1 101 ? 17.548 9.149 -10.254 1.00 96.31 101 ALA A O 1
ATOM 782 N N . ALA A 1 102 ? 16.109 8.206 -8.820 1.00 92.56 102 ALA A N 1
ATOM 783 C CA . ALA A 1 102 ? 14.997 8.025 -9.740 1.00 92.56 102 ALA A CA 1
ATOM 784 C C . ALA A 1 102 ? 13.664 8.198 -8.983 1.00 92.56 102 ALA A C 1
ATOM 786 O O . ALA A 1 102 ? 13.018 7.206 -8.641 1.00 92.56 102 ALA A O 1
ATOM 787 N N . PRO A 1 103 ? 13.209 9.442 -8.722 1.00 89.19 103 PRO A N 1
ATOM 788 C CA . PRO A 1 103 ? 12.069 9.696 -7.836 1.00 89.19 103 PRO A CA 1
ATOM 789 C C . PRO A 1 103 ? 10.767 8.980 -8.217 1.00 89.19 103 PRO A C 1
ATOM 791 O O . PRO A 1 103 ? 9.988 8.617 -7.339 1.00 89.19 103 PRO A O 1
ATOM 794 N N . GLY A 1 104 ? 10.549 8.721 -9.512 1.00 87.12 104 GLY A N 1
ATOM 795 C CA . GLY A 1 104 ? 9.394 7.964 -10.007 1.00 87.12 104 GLY A CA 1
ATOM 796 C C . GLY A 1 104 ? 9.396 6.471 -9.650 1.00 87.12 104 GLY A C 1
ATOM 797 O O . GLY A 1 104 ? 8.355 5.833 -9.756 1.00 87.12 104 GLY A O 1
ATOM 798 N N . ARG A 1 105 ? 10.529 5.919 -9.197 1.00 90.62 105 ARG A N 1
ATOM 799 C CA . ARG A 1 105 ? 10.702 4.499 -8.840 1.00 90.62 105 ARG A CA 1
ATOM 800 C C . ARG A 1 105 ? 10.597 4.236 -7.335 1.00 90.62 105 ARG A C 1
ATOM 802 O O . ARG A 1 105 ? 10.866 3.135 -6.878 1.00 90.62 105 ARG A O 1
ATOM 809 N N . GLY A 1 106 ? 10.203 5.234 -6.540 1.00 94.25 106 GLY A N 1
ATOM 810 C CA . GLY A 1 106 ? 10.183 5.116 -5.081 1.00 94.25 106 GLY A CA 1
ATOM 811 C C . GLY A 1 106 ? 9.133 4.149 -4.515 1.00 94.25 106 GLY A C 1
ATOM 812 O O . GLY A 1 106 ? 9.248 3.755 -3.361 1.00 94.25 106 GLY A O 1
ATOM 813 N N . LEU A 1 107 ? 8.115 3.740 -5.278 1.00 95.38 107 LEU A N 1
ATOM 814 C CA . LEU A 1 107 ? 7.095 2.831 -4.745 1.00 95.38 107 LEU A CA 1
ATOM 815 C C . LEU A 1 107 ? 7.648 1.426 -4.454 1.00 95.38 107 LEU A C 1
ATOM 817 O O . LEU A 1 107 ? 7.266 0.825 -3.453 1.00 95.38 107 LEU A O 1
ATOM 821 N N . ALA A 1 108 ? 8.545 0.921 -5.303 1.00 95.19 108 ALA A N 1
ATOM 822 C CA . ALA A 1 108 ? 9.141 -0.404 -5.160 1.00 95.19 108 ALA A CA 1
ATOM 823 C C . ALA A 1 108 ? 9.898 -0.564 -3.821 1.00 95.19 108 ALA A C 1
ATOM 825 O O . ALA A 1 108 ? 9.458 -1.371 -2.999 1.00 95.19 108 ALA A O 1
ATOM 826 N N . PRO A 1 109 ? 10.925 0.250 -3.495 1.00 97.31 109 PRO A N 1
ATOM 827 C CA . PRO A 1 109 ? 11.608 0.152 -2.203 1.00 97.31 109 PRO A CA 1
ATOM 828 C C . PRO A 1 109 ? 10.690 0.458 -1.007 1.00 97.31 109 PRO A C 1
ATOM 830 O O . PRO A 1 109 ? 10.865 -0.130 0.058 1.00 97.31 109 PRO A O 1
ATOM 833 N N . ALA A 1 110 ? 9.668 1.309 -1.168 1.00 98.06 110 ALA A N 1
ATOM 834 C CA . ALA A 1 110 ? 8.673 1.530 -0.116 1.00 98.06 110 ALA A CA 1
ATOM 835 C C . ALA A 1 110 ? 7.825 0.277 0.168 1.00 98.06 110 ALA A C 1
ATOM 837 O O . ALA A 1 110 ? 7.499 0.006 1.321 1.00 98.06 110 ALA A O 1
ATOM 838 N N . ALA A 1 111 ? 7.484 -0.507 -0.858 1.00 98.12 111 ALA A N 1
ATOM 839 C CA . ALA A 1 111 ? 6.755 -1.763 -0.697 1.00 98.12 111 ALA A CA 1
ATOM 840 C C . ALA A 1 111 ? 7.601 -2.848 -0.008 1.00 98.12 111 ALA A C 1
ATOM 842 O O . ALA A 1 111 ? 7.064 -3.629 0.778 1.00 98.12 111 ALA A O 1
ATOM 843 N N . VAL A 1 112 ? 8.917 -2.873 -0.246 1.00 98.50 112 VAL A N 1
ATOM 844 C CA . VAL A 1 112 ? 9.828 -3.780 0.472 1.00 98.50 112 VAL A CA 1
ATOM 845 C C . VAL A 1 112 ? 9.970 -3.363 1.939 1.00 98.50 112 VAL A C 1
ATOM 847 O O . VAL A 1 112 ? 9.844 -4.206 2.827 1.00 98.50 112 VAL A O 1
ATOM 850 N N . ALA A 1 113 ? 10.107 -2.060 2.215 1.00 98.69 113 ALA A N 1
ATOM 851 C CA . ALA A 1 113 ? 10.079 -1.534 3.582 1.00 98.69 113 ALA A CA 1
ATOM 852 C C . ALA A 1 113 ? 8.763 -1.882 4.305 1.00 98.69 113 ALA A C 1
ATOM 854 O O . ALA A 1 113 ? 8.787 -2.305 5.462 1.00 98.69 113 ALA A O 1
ATOM 855 N N . LEU A 1 114 ? 7.618 -1.769 3.616 1.00 98.69 114 LEU A N 1
ATOM 856 C CA . LEU A 1 114 ? 6.321 -2.211 4.134 1.00 98.69 114 LEU A CA 1
ATOM 857 C C . LEU A 1 114 ? 6.349 -3.701 4.499 1.00 98.69 114 LEU A C 1
ATOM 859 O O . LEU A 1 114 ? 5.943 -4.054 5.602 1.00 98.69 114 LEU A O 1
ATOM 863 N N . ALA A 1 115 ? 6.836 -4.573 3.611 1.00 98.50 115 ALA A N 1
ATOM 864 C CA . ALA A 1 115 ? 6.887 -6.013 3.864 1.00 98.50 115 ALA A CA 1
ATOM 865 C C . ALA A 1 115 ? 7.734 -6.360 5.100 1.00 98.50 115 ALA A C 1
ATOM 867 O O . ALA A 1 115 ? 7.273 -7.124 5.947 1.00 98.50 115 ALA A O 1
ATOM 868 N N . HIS A 1 116 ? 8.920 -5.762 5.249 1.00 98.62 116 HIS A N 1
ATOM 869 C CA . HIS A 1 116 ? 9.745 -5.941 6.448 1.00 98.62 116 HIS A CA 1
ATOM 870 C C . HIS A 1 116 ? 9.059 -5.405 7.713 1.00 98.62 116 HIS A C 1
ATOM 872 O O . HIS A 1 116 ? 9.040 -6.087 8.737 1.00 98.62 116 HIS A O 1
ATOM 878 N N . GLY A 1 117 ? 8.416 -4.233 7.647 1.00 98.00 117 GLY A N 1
ATOM 879 C CA . GLY A 1 117 ? 7.660 -3.682 8.777 1.00 98.00 117 GLY A CA 1
ATOM 880 C C . GLY A 1 117 ? 6.512 -4.586 9.225 1.00 98.00 117 GLY A C 1
ATOM 881 O O . GLY A 1 117 ? 6.373 -4.882 10.406 1.00 98.00 117 GLY A O 1
ATOM 882 N N . LEU A 1 118 ? 5.746 -5.134 8.281 1.00 97.81 118 LEU A N 1
ATOM 883 C CA . LEU A 1 118 ? 4.653 -6.069 8.574 1.00 97.81 118 LEU A CA 1
ATOM 884 C C . LEU A 1 118 ? 5.118 -7.452 9.062 1.00 97.81 118 LEU A C 1
ATOM 886 O O . LEU A 1 118 ? 4.293 -8.259 9.493 1.00 97.81 118 LEU A O 1
ATOM 890 N N . ARG A 1 119 ? 6.423 -7.734 8.988 1.00 97.12 119 ARG A N 1
ATOM 891 C CA . ARG A 1 119 ? 7.075 -8.926 9.547 1.00 97.12 119 ARG A CA 1
ATOM 892 C C . ARG A 1 119 ? 7.782 -8.646 10.878 1.00 97.12 119 ARG A C 1
ATOM 894 O O . ARG A 1 119 ? 8.284 -9.583 11.493 1.00 97.12 119 ARG A O 1
ATOM 901 N N . GLY A 1 120 ? 7.824 -7.389 11.328 1.00 96.69 120 GLY A N 1
ATOM 902 C CA . GLY A 1 120 ? 8.571 -6.970 12.517 1.00 96.69 120 GLY A CA 1
ATOM 903 C C . GLY A 1 120 ? 10.093 -6.934 12.314 1.00 96.69 120 GLY A C 1
ATOM 904 O O . GLY A 1 120 ? 10.853 -6.963 13.283 1.00 96.69 120 GLY A O 1
ATOM 905 N N . GLU A 1 121 ? 10.564 -6.874 11.070 1.00 98.12 121 GLU A N 1
ATOM 906 C CA . GLU A 1 121 ? 11.985 -6.841 10.704 1.00 98.12 121 GLU A CA 1
ATOM 907 C C . GLU A 1 121 ? 12.464 -5.383 10.621 1.00 98.12 121 GLU A C 1
ATOM 909 O O . GLU A 1 121 ? 12.642 -4.809 9.549 1.00 98.12 121 GLU A O 1
ATOM 914 N N . HIS A 1 122 ? 12.623 -4.752 11.785 1.00 97.12 122 HIS A N 1
ATOM 915 C CA . HIS A 1 122 ? 12.820 -3.305 11.901 1.00 97.12 122 HIS A CA 1
ATOM 916 C C . HIS A 1 122 ? 14.129 -2.821 11.262 1.00 97.12 122 HIS A C 1
ATOM 918 O O . HIS A 1 122 ? 14.132 -1.784 10.606 1.00 97.12 122 HIS A O 1
ATOM 924 N N . GLU A 1 123 ? 15.231 -3.556 11.430 1.00 98.25 123 GLU A N 1
ATOM 925 C CA . GLU A 1 123 ? 16.533 -3.182 10.854 1.00 98.25 123 GLU A CA 1
ATOM 926 C C . GLU A 1 123 ? 16.488 -3.199 9.322 1.00 98.25 123 GLU A C 1
ATOM 928 O O . GLU A 1 123 ? 16.855 -2.215 8.680 1.00 98.25 123 GLU A O 1
ATOM 933 N N . GLU A 1 124 ? 15.936 -4.266 8.742 1.00 98.44 124 GLU A N 1
ATOM 934 C CA . GLU A 1 124 ? 15.753 -4.388 7.294 1.00 98.44 124 GLU A CA 1
ATOM 935 C C . GLU A 1 124 ? 14.788 -3.332 6.755 1.00 98.44 124 GLU A C 1
ATOM 937 O O . GLU A 1 124 ? 15.045 -2.691 5.736 1.00 98.44 124 GLU A O 1
ATOM 942 N N . ARG A 1 125 ? 13.700 -3.057 7.480 1.00 98.31 125 ARG A N 1
ATOM 943 C CA . ARG A 1 125 ? 12.800 -1.950 7.148 1.00 98.31 125 ARG A CA 1
ATOM 944 C C . ARG A 1 125 ? 13.552 -0.620 7.084 1.00 98.31 125 ARG A C 1
ATOM 946 O O . ARG A 1 125 ? 13.366 0.124 6.123 1.00 98.31 125 ARG A O 1
ATOM 953 N N . GLN A 1 126 ? 14.381 -0.304 8.082 1.00 98.31 126 GLN A N 1
ATOM 954 C CA . GLN A 1 126 ? 15.161 0.939 8.085 1.00 98.31 126 GLN A CA 1
ATOM 955 C C . GLN A 1 126 ? 16.148 0.982 6.918 1.00 98.31 126 GLN A C 1
ATOM 957 O O . GLN A 1 126 ? 16.240 2.005 6.242 1.00 98.31 126 GLN A O 1
ATOM 962 N N . HIS A 1 127 ? 16.818 -0.131 6.616 1.00 98.44 127 HIS A N 1
ATOM 963 C CA . HIS A 1 127 ? 17.690 -0.233 5.449 1.00 98.44 127 HIS A CA 1
ATOM 964 C C . HIS A 1 127 ? 16.947 0.099 4.142 1.00 98.44 127 HIS A C 1
ATOM 966 O O . HIS A 1 127 ? 17.404 0.916 3.337 1.00 98.44 127 HIS A O 1
ATOM 972 N N . TRP A 1 128 ? 15.746 -0.448 3.958 1.00 98.50 128 TRP A N 1
ATOM 973 C CA . TRP A 1 128 ? 14.924 -0.166 2.782 1.00 98.50 128 TRP A CA 1
ATOM 974 C C . TRP A 1 128 ? 14.388 1.267 2.729 1.00 98.50 128 TRP A C 1
ATOM 976 O O . TRP A 1 128 ? 14.273 1.833 1.639 1.00 98.50 128 TRP A O 1
ATOM 986 N N . LEU A 1 129 ? 14.137 1.908 3.873 1.00 98.50 129 LEU A N 1
ATOM 987 C CA . LEU A 1 129 ? 13.822 3.340 3.918 1.00 98.50 129 LEU A CA 1
ATOM 988 C C . LEU A 1 129 ? 15.017 4.218 3.510 1.00 98.50 129 LEU A C 1
ATOM 990 O O . LEU A 1 129 ? 14.824 5.252 2.866 1.00 98.50 129 LEU A O 1
ATOM 994 N N . GLN A 1 130 ? 16.251 3.801 3.799 1.00 98.38 130 GLN A N 1
ATOM 995 C CA . GLN A 1 130 ? 17.457 4.487 3.315 1.00 98.38 130 GLN A CA 1
ATOM 996 C C . GLN A 1 130 ? 17.626 4.340 1.799 1.00 98.38 130 GLN A C 1
ATOM 998 O O . GLN A 1 130 ? 17.978 5.309 1.119 1.00 98.38 130 GLN A O 1
ATOM 1003 N N . ILE A 1 131 ? 17.344 3.154 1.248 1.00 97.94 131 ILE A N 1
ATOM 1004 C CA . ILE A 1 131 ? 17.295 2.944 -0.208 1.00 97.94 131 ILE A CA 1
ATOM 1005 C C . ILE A 1 131 ? 16.208 3.832 -0.820 1.00 97.94 131 ILE A C 1
ATOM 1007 O O . ILE A 1 131 ? 16.472 4.548 -1.784 1.00 97.94 131 ILE A O 1
ATOM 1011 N N . LEU A 1 132 ? 15.008 3.853 -0.235 1.00 98.00 132 LEU A N 1
ATOM 1012 C CA . LEU A 1 132 ? 13.905 4.707 -0.674 1.00 98.00 132 LEU A CA 1
ATOM 1013 C C . LEU A 1 132 ? 14.307 6.186 -0.709 1.00 98.00 132 LEU A C 1
ATOM 1015 O O . LEU A 1 132 ? 14.036 6.865 -1.699 1.00 98.00 132 LEU A O 1
ATOM 1019 N N . ALA A 1 133 ? 14.970 6.685 0.335 1.00 98.12 133 ALA A N 1
ATOM 1020 C CA . ALA A 1 133 ? 15.449 8.063 0.396 1.00 98.12 133 ALA A CA 1
ATOM 1021 C C . ALA A 1 133 ? 16.428 8.382 -0.745 1.00 98.12 133 ALA A C 1
ATOM 1023 O O . ALA A 1 133 ? 16.260 9.388 -1.437 1.00 98.12 133 ALA A O 1
ATOM 1024 N N . GLN A 1 134 ? 17.391 7.489 -0.998 1.00 97.88 134 GLN A N 1
ATOM 1025 C CA . GLN A 1 134 ? 18.362 7.625 -2.089 1.00 97.88 134 GLN A CA 1
ATOM 1026 C C . GLN A 1 134 ? 17.692 7.583 -3.467 1.00 97.88 134 GLN A C 1
ATOM 1028 O O . GLN A 1 134 ? 17.922 8.472 -4.286 1.00 97.88 134 GLN A O 1
ATOM 1033 N N . VAL A 1 135 ? 16.806 6.612 -3.708 1.00 96.69 135 VAL A N 1
ATOM 1034 C CA . VAL A 1 135 ? 16.028 6.509 -4.954 1.00 96.69 135 VAL A CA 1
ATOM 1035 C C . VAL A 1 135 ? 15.188 7.767 -5.162 1.00 96.69 135 VAL A C 1
ATOM 1037 O O . VAL A 1 135 ? 15.109 8.286 -6.272 1.00 96.69 135 VAL A O 1
ATOM 1040 N N . ARG A 1 136 ? 14.595 8.318 -4.102 1.00 95.88 136 ARG A N 1
ATOM 1041 C CA . ARG A 1 136 ? 13.818 9.561 -4.178 1.00 95.88 136 ARG A CA 1
ATOM 1042 C C . ARG A 1 136 ? 14.669 10.829 -4.259 1.00 95.88 136 ARG A C 1
ATOM 1044 O O . ARG A 1 136 ? 14.114 11.879 -4.575 1.00 95.88 136 ARG A O 1
ATOM 1051 N N . GLY A 1 137 ? 15.973 10.755 -3.997 1.00 96.81 137 GLY A N 1
ATOM 1052 C CA . GLY A 1 137 ? 16.850 11.924 -3.921 1.00 96.81 137 GLY A CA 1
ATOM 1053 C C . GLY A 1 137 ? 16.490 12.872 -2.770 1.00 96.81 137 GLY A C 1
ATOM 1054 O O . GLY A 1 137 ? 16.591 14.087 -2.924 1.00 96.81 137 GLY A O 1
ATOM 1055 N N . VAL A 1 138 ? 16.027 12.334 -1.638 1.00 96.38 138 VAL A N 1
ATOM 1056 C CA . VAL A 1 138 ? 15.624 13.101 -0.446 1.00 96.38 138 VAL A CA 1
ATOM 1057 C C . VAL A 1 138 ? 16.403 12.643 0.788 1.00 96.38 138 VAL A C 1
ATOM 1059 O O . VAL A 1 138 ? 17.021 11.584 0.790 1.00 96.38 138 VAL A O 1
ATOM 1062 N N . ALA A 1 139 ? 16.367 13.436 1.861 1.00 95.88 139 ALA A N 1
ATOM 1063 C CA . ALA A 1 139 ? 16.919 13.020 3.150 1.00 95.88 139 ALA A CA 1
ATOM 1064 C C . ALA A 1 139 ? 16.136 11.831 3.739 1.00 95.88 139 ALA A C 1
ATOM 1066 O O . ALA A 1 139 ? 14.924 11.737 3.542 1.00 95.88 139 ALA A O 1
ATOM 1067 N N . GLU A 1 140 ? 16.800 10.980 4.528 1.00 93.69 140 GLU A N 1
ATOM 1068 C CA . GLU A 1 140 ? 16.198 9.779 5.141 1.00 93.69 140 GLU A CA 1
ATOM 1069 C C . GLU A 1 140 ? 14.933 10.086 5.953 1.00 93.69 140 GLU A C 1
ATOM 1071 O O . GLU A 1 140 ? 13.917 9.414 5.802 1.00 93.69 140 GLU A O 1
ATOM 1076 N N . ALA A 1 141 ? 14.925 11.181 6.720 1.00 90.06 141 ALA A N 1
ATOM 1077 C CA . ALA A 1 141 ? 13.745 11.626 7.473 1.00 90.06 141 ALA A CA 1
ATOM 1078 C C . ALA A 1 141 ? 12.518 11.950 6.587 1.00 90.06 141 ALA A C 1
ATOM 1080 O O . ALA A 1 141 ? 11.389 12.050 7.075 1.00 90.06 141 ALA A O 1
ATOM 1081 N N . GLY A 1 142 ? 12.736 12.152 5.285 1.00 91.69 142 GLY A N 1
ATOM 1082 C CA . GLY A 1 142 ? 11.716 12.395 4.270 1.00 91.69 142 GLY A CA 1
ATOM 1083 C C . GLY A 1 142 ? 11.391 11.181 3.397 1.00 91.69 142 GLY A C 1
ATOM 1084 O O . GLY A 1 142 ? 10.574 11.332 2.489 1.00 91.69 142 GLY A O 1
ATOM 1085 N N . ALA A 1 143 ? 11.981 10.003 3.650 1.00 94.88 143 ALA A N 1
ATOM 1086 C CA . ALA A 1 143 ? 11.877 8.819 2.788 1.00 94.88 143 ALA A CA 1
ATOM 1087 C C . ALA A 1 143 ? 10.430 8.457 2.422 1.00 94.88 143 ALA A C 1
ATOM 1089 O O . ALA A 1 143 ? 10.138 8.242 1.247 1.00 94.88 143 ALA A O 1
ATOM 1090 N N . SER A 1 144 ? 9.513 8.485 3.392 1.00 93.81 144 SER A N 1
ATOM 1091 C CA . SER A 1 144 ? 8.093 8.151 3.191 1.00 93.81 144 SER A CA 1
ATOM 1092 C C . SER A 1 144 ? 7.207 9.381 2.922 1.00 93.81 144 SER A C 1
ATOM 1094 O O . SER A 1 144 ? 6.101 9.252 2.401 1.00 93.81 144 SER A O 1
ATOM 1096 N N . ARG A 1 145 ? 7.684 10.599 3.217 1.00 92.06 145 ARG A N 1
ATOM 1097 C CA . ARG A 1 145 ? 6.864 11.826 3.201 1.00 92.06 145 ARG A CA 1
ATOM 1098 C C . ARG A 1 145 ? 6.657 12.401 1.800 1.00 92.06 145 ARG A C 1
ATOM 1100 O O . ARG A 1 145 ? 7.558 12.374 0.959 1.00 92.06 145 ARG A O 1
ATOM 1107 N N . GLY A 1 146 ? 5.493 12.999 1.572 1.00 88.19 146 GLY A N 1
ATOM 1108 C CA . GLY A 1 146 ? 5.118 13.689 0.340 1.00 88.19 146 GLY A CA 1
ATOM 1109 C C . GLY A 1 146 ? 4.992 12.766 -0.868 1.00 88.19 146 GLY A C 1
ATOM 1110 O O . GLY A 1 146 ? 5.223 13.208 -1.989 1.00 88.19 146 GLY A O 1
ATOM 1111 N N . SER A 1 147 ? 4.715 11.478 -0.650 1.00 90.00 147 SER A N 1
ATOM 1112 C CA . SER A 1 147 ? 4.651 10.483 -1.726 1.00 90.00 147 SER A CA 1
ATOM 1113 C C . SER A 1 147 ? 3.248 9.915 -1.934 1.00 90.00 147 SER A C 1
ATOM 1115 O O . SER A 1 147 ? 2.946 9.415 -3.014 1.00 90.00 147 SER A O 1
ATOM 1117 N N . GLY A 1 148 ? 2.370 9.998 -0.932 1.00 86.88 148 GLY A N 1
ATOM 1118 C CA . GLY A 1 148 ? 1.027 9.420 -0.940 1.00 86.88 148 GLY A CA 1
ATOM 1119 C C . GLY A 1 148 ? 1.029 7.938 -0.577 1.00 86.88 148 GLY A C 1
ATOM 1120 O O . GLY A 1 148 ? 0.254 7.516 0.275 1.00 86.88 148 GLY A O 1
ATOM 1121 N N . TYR A 1 149 ? 1.914 7.148 -1.187 1.00 93.06 149 TYR A N 1
ATOM 1122 C CA . TYR A 1 149 ? 2.077 5.734 -0.837 1.00 93.06 149 TYR A CA 1
ATOM 1123 C C . TYR A 1 149 ? 2.869 5.539 0.460 1.00 93.06 149 TYR A C 1
ATOM 1125 O O . TYR A 1 149 ? 2.537 4.658 1.243 1.00 93.06 149 TYR A O 1
ATOM 1133 N N . GLY A 1 150 ? 3.895 6.355 0.708 1.00 95.62 150 GLY A N 1
ATOM 1134 C CA . GLY A 1 150 ? 4.765 6.216 1.870 1.00 95.62 150 GLY A CA 1
ATOM 1135 C C . GLY A 1 150 ? 4.004 6.470 3.161 1.00 95.62 150 GLY A C 1
ATOM 1136 O O . GLY A 1 150 ? 4.056 5.640 4.055 1.00 95.62 150 GLY A O 1
ATOM 1137 N N . GLU A 1 151 ? 3.207 7.537 3.239 1.00 96.06 151 GLU A N 1
ATOM 1138 C CA . GLU A 1 151 ? 2.365 7.805 4.412 1.00 96.06 151 GLU A CA 1
ATOM 1139 C C . GLU A 1 151 ? 1.331 6.700 4.666 1.00 96.06 151 GLU A C 1
ATOM 1141 O O . GLU A 1 151 ? 1.089 6.335 5.814 1.00 96.06 151 GLU A O 1
ATOM 1146 N N . LEU A 1 152 ? 0.752 6.132 3.602 1.00 97.31 152 LEU A N 1
ATOM 1147 C CA . LEU A 1 152 ? -0.125 4.969 3.716 1.00 97.31 152 LEU A CA 1
ATOM 1148 C C . LEU A 1 152 ? 0.626 3.752 4.276 1.00 97.31 152 LEU A C 1
ATOM 1150 O O . LEU A 1 152 ? 0.094 3.053 5.133 1.00 97.31 152 LEU A O 1
ATOM 1154 N N . PHE A 1 153 ? 1.835 3.478 3.786 1.00 98.25 153 PHE A N 1
ATOM 1155 C CA . PHE A 1 153 ? 2.617 2.311 4.192 1.00 98.25 153 PHE A CA 1
ATOM 1156 C C . PHE A 1 153 ? 3.145 2.437 5.622 1.00 98.25 153 PHE A C 1
ATOM 1158 O O . PHE A 1 153 ? 3.052 1.465 6.366 1.00 98.25 153 PHE A O 1
ATOM 1165 N N . GLU A 1 154 ? 3.606 3.622 6.037 1.00 98.12 154 GLU A N 1
ATOM 1166 C CA . GLU A 1 154 ? 3.926 3.905 7.444 1.00 98.12 154 GLU A CA 1
ATOM 1167 C C . GLU A 1 154 ? 2.705 3.629 8.328 1.00 98.12 154 GLU A C 1
ATOM 1169 O O . GLU A 1 154 ? 2.790 2.820 9.245 1.00 98.12 154 GLU A O 1
ATOM 1174 N N . ALA A 1 155 ? 1.534 4.174 7.978 1.00 98.44 155 ALA A N 1
ATOM 1175 C CA . ALA A 1 155 ? 0.319 3.971 8.762 1.00 98.44 155 ALA A CA 1
ATOM 1176 C C . ALA A 1 155 ? -0.106 2.498 8.859 1.00 98.44 155 ALA A C 1
ATOM 1178 O O . ALA A 1 155 ? -0.651 2.078 9.876 1.00 98.44 155 ALA A O 1
ATOM 1179 N N . LEU A 1 156 ? 0.116 1.694 7.813 1.00 98.50 156 LEU A N 1
ATOM 1180 C CA . LEU A 1 156 ? -0.154 0.255 7.858 1.00 98.50 156 LEU A CA 1
ATOM 1181 C C . LEU A 1 156 ? 0.793 -0.486 8.812 1.00 98.50 156 LEU A C 1
ATOM 1183 O O . LEU A 1 156 ? 0.346 -1.430 9.466 1.00 98.50 156 LEU A O 1
ATOM 1187 N N . VAL A 1 157 ? 2.061 -0.069 8.894 1.00 98.62 157 VAL A N 1
ATOM 1188 C CA . VAL A 1 157 ? 3.033 -0.605 9.860 1.00 98.62 157 VAL A CA 1
ATOM 1189 C C . VAL A 1 157 ? 2.662 -0.175 11.279 1.00 98.62 157 VAL A C 1
ATOM 1191 O O . VAL A 1 157 ? 2.490 -1.039 12.132 1.00 98.62 157 VAL A O 1
ATOM 1194 N N . ASP A 1 158 ? 2.395 1.108 11.508 1.00 98.56 158 ASP A N 1
ATOM 1195 C CA . ASP A 1 158 ? 1.970 1.629 12.814 1.00 98.56 158 ASP A CA 1
ATOM 1196 C C . ASP A 1 158 ? 0.714 0.890 13.327 1.00 98.56 158 ASP A C 1
ATOM 1198 O O . ASP A 1 158 ? 0.633 0.428 14.465 1.00 98.56 158 ASP A O 1
ATOM 1202 N N . LEU A 1 159 ? -0.264 0.662 12.444 1.00 98.44 159 LEU A N 1
ATOM 1203 C CA . LEU A 1 159 ? -1.470 -0.115 12.746 1.00 98.44 159 LEU A CA 1
ATOM 1204 C C . LEU A 1 159 ? -1.236 -1.617 12.943 1.00 98.44 159 LEU A C 1
ATOM 1206 O O . LEU A 1 159 ? -2.114 -2.303 13.486 1.00 98.44 159 LEU A O 1
ATOM 1210 N N . HIS A 1 160 ? -0.139 -2.162 12.427 1.00 97.56 160 HIS A N 1
ATOM 1211 C CA . HIS A 1 160 ? 0.280 -3.537 12.679 1.00 97.56 160 HIS A CA 1
ATOM 1212 C C . HIS A 1 160 ? 0.914 -3.669 14.067 1.00 97.56 160 HIS A C 1
ATOM 1214 O O . HIS A 1 160 ? 0.643 -4.645 14.766 1.00 97.56 160 HIS A O 1
ATOM 1220 N N . GLU A 1 161 ? 1.674 -2.653 14.470 1.00 96.62 161 GLU A N 1
ATOM 1221 C CA . GLU A 1 161 ? 2.377 -2.541 15.752 1.00 96.62 161 GLU A CA 1
ATOM 1222 C C . GLU A 1 161 ? 1.481 -2.055 16.907 1.00 96.62 161 GLU A C 1
ATOM 1224 O O . GLU A 1 161 ? 1.941 -1.921 18.037 1.00 96.62 161 GLU A O 1
ATOM 1229 N N . ASP A 1 162 ? 0.178 -1.885 16.651 1.00 96.69 162 ASP A N 1
ATOM 1230 C CA . ASP A 1 162 ? -0.824 -1.427 17.626 1.00 96.69 162 ASP A CA 1
ATOM 1231 C C . ASP A 1 162 ? -0.621 0.037 18.074 1.00 96.69 162 ASP A C 1
ATOM 1233 O O . ASP A 1 162 ? -1.053 0.416 19.162 1.00 96.69 162 ASP A O 1
ATOM 1237 N N . ASP A 1 163 ? -0.037 0.881 17.209 1.00 98.25 163 ASP A N 1
ATOM 1238 C CA . ASP A 1 163 ? 0.091 2.335 17.395 1.00 98.25 163 ASP A CA 1
ATOM 1239 C C . ASP A 1 163 ? -0.847 3.128 16.453 1.00 98.25 163 ASP A C 1
ATOM 1241 O O . ASP A 1 163 ? -0.440 3.708 15.440 1.00 98.25 163 ASP A O 1
ATOM 1245 N N . PRO A 1 164 ? -2.155 3.194 16.759 1.00 98.12 164 PRO A N 1
ATOM 1246 C CA . PRO A 1 164 ? -3.104 3.936 15.935 1.00 98.12 164 PRO A CA 1
ATOM 1247 C C . PRO A 1 164 ? -2.911 5.459 15.986 1.00 98.12 164 PRO A C 1
ATOM 1249 O O . PRO A 1 164 ? -3.419 6.157 15.106 1.00 98.12 164 PRO A O 1
ATOM 1252 N N . GLN A 1 165 ? -2.207 5.993 16.991 1.00 98.25 165 GLN A N 1
ATOM 1253 C CA . GLN A 1 165 ? -1.950 7.431 17.104 1.00 98.25 165 GLN A CA 1
ATOM 1254 C C . GLN A 1 165 ? -0.862 7.865 16.119 1.00 98.25 165 GLN A C 1
ATOM 1256 O O . GLN A 1 165 ? -1.052 8.859 15.411 1.00 98.25 165 GLN A O 1
ATOM 1261 N N . ALA A 1 166 ? 0.228 7.098 16.011 1.00 98.00 166 ALA A N 1
ATOM 1262 C CA . ALA A 1 166 ? 1.251 7.308 14.988 1.00 98.00 166 ALA A CA 1
ATOM 1263 C C . ALA A 1 166 ? 0.651 7.217 13.575 1.00 98.00 166 ALA A C 1
ATOM 1265 O O . ALA A 1 166 ? 0.794 8.159 12.785 1.00 98.00 166 ALA A O 1
ATOM 1266 N N . ALA A 1 167 ? -0.156 6.177 13.324 1.00 98.31 167 ALA A N 1
ATOM 1267 C CA . ALA A 1 167 ? -0.846 5.987 12.050 1.00 98.31 167 ALA A CA 1
ATOM 1268 C C . ALA A 1 167 ? -1.736 7.186 11.674 1.00 98.31 167 AL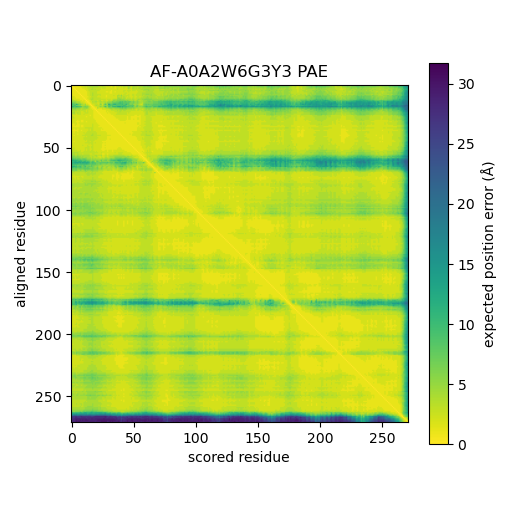A A C 1
ATOM 1270 O O . ALA A 1 167 ? -1.751 7.646 10.530 1.00 98.31 167 ALA A O 1
ATOM 1271 N N . LEU A 1 168 ? -2.491 7.722 12.638 1.00 97.00 168 LEU A N 1
ATOM 1272 C CA . LEU A 1 168 ? -3.337 8.890 12.407 1.00 97.00 168 LEU A CA 1
ATOM 1273 C C . LEU A 1 168 ? -2.497 10.148 12.136 1.00 97.00 168 LEU A C 1
ATOM 1275 O O . LEU A 1 168 ? -2.833 10.930 11.242 1.00 97.00 168 LEU A O 1
ATOM 1279 N N . GLY A 1 169 ? -1.398 10.327 12.873 1.00 96.12 169 GLY A N 1
ATOM 1280 C CA . GLY A 1 169 ? -0.482 11.454 12.723 1.00 96.12 169 GLY A CA 1
ATOM 1281 C C . GLY A 1 169 ? 0.177 11.509 11.345 1.00 96.12 169 GLY A C 1
ATOM 1282 O O . GLY A 1 169 ? 0.178 12.567 10.708 1.00 96.12 169 GLY A O 1
ATOM 1283 N N . VAL A 1 170 ? 0.687 10.378 10.845 1.00 95.94 170 VAL A N 1
ATOM 1284 C CA . VAL A 1 170 ? 1.345 10.336 9.529 1.00 95.94 170 VAL A CA 1
ATOM 1285 C C . VAL A 1 170 ? 0.355 10.591 8.387 1.00 95.94 170 VAL A C 1
ATOM 1287 O O . VAL A 1 170 ? 0.666 11.342 7.462 1.00 95.94 170 VAL A O 1
ATOM 1290 N N . LEU A 1 171 ? -0.876 10.074 8.482 1.00 95.06 171 LEU A N 1
ATOM 1291 C CA . LEU A 1 171 ? -1.916 10.301 7.470 1.00 95.06 171 LEU A CA 1
ATOM 1292 C C . LEU A 1 171 ? -2.469 11.728 7.491 1.00 95.06 171 LEU A C 1
ATOM 1294 O O . LEU A 1 171 ? -2.812 12.266 6.437 1.00 95.06 171 LEU A O 1
ATOM 1298 N N . ALA A 1 172 ? -2.538 12.370 8.659 1.00 89.56 172 ALA A N 1
ATOM 1299 C CA . ALA A 1 172 ? -2.932 13.775 8.764 1.00 89.56 172 ALA A CA 1
ATOM 1300 C C . ALA A 1 172 ? -1.926 14.715 8.074 1.00 89.56 172 ALA A C 1
ATOM 1302 O O . ALA A 1 172 ? -2.318 15.759 7.552 1.00 89.56 172 ALA A O 1
ATOM 1303 N N . ALA A 1 173 ? -0.647 14.328 8.039 1.00 84.44 173 ALA A N 1
ATOM 1304 C CA . ALA A 1 173 ? 0.427 15.071 7.383 1.00 84.44 173 ALA A CA 1
ATOM 1305 C C . ALA A 1 173 ? 0.595 14.745 5.884 1.00 84.44 173 ALA A C 1
AT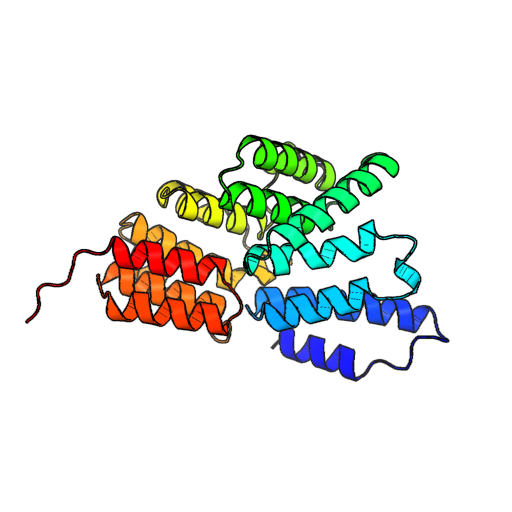OM 1307 O O . ALA A 1 173 ? 1.424 15.371 5.217 1.00 84.44 173 ALA A O 1
ATOM 1308 N N . ALA A 1 174 ? -0.161 13.782 5.347 1.00 83.12 174 ALA A N 1
ATOM 1309 C CA . ALA A 1 174 ? -0.004 13.323 3.972 1.00 83.12 174 ALA A CA 1
ATOM 1310 C C . ALA A 1 174 ? -0.393 14.401 2.945 1.00 83.12 174 ALA A C 1
ATOM 1312 O O . ALA A 1 174 ? -1.408 15.096 3.074 1.00 83.12 174 ALA A O 1
ATOM 1313 N N . GLN A 1 175 ? 0.394 14.507 1.871 1.00 77.81 175 GLN A N 1
ATOM 1314 C CA . GLN A 1 175 ? 0.045 15.365 0.738 1.00 77.81 175 GLN A CA 1
ATOM 1315 C C . GLN A 1 175 ? -1.189 14.829 0.004 1.00 77.81 175 GLN A C 1
ATOM 1317 O O . GLN A 1 175 ? -1.373 13.624 -0.143 1.00 77.81 175 GLN A O 1
ATOM 1322 N N . ARG A 1 176 ? -2.028 15.742 -0.497 1.00 78.44 176 ARG A N 1
ATOM 1323 C CA . ARG A 1 176 ? -3.273 15.409 -1.218 1.00 78.44 176 ARG A CA 1
ATOM 1324 C C . ARG A 1 176 ? -3.222 15.695 -2.716 1.00 78.44 176 ARG A C 1
ATOM 1326 O O . ARG A 1 176 ? -4.219 15.521 -3.409 1.00 78.44 176 ARG A O 1
ATOM 1333 N N . THR A 1 177 ? -2.077 16.149 -3.213 1.00 78.25 177 THR A N 1
ATOM 1334 C CA . THR A 1 177 ? -1.868 16.522 -4.613 1.00 78.25 177 THR A CA 1
ATOM 1335 C C . THR A 1 177 ? -0.795 15.641 -5.242 1.00 78.25 177 THR A C 1
ATOM 1337 O O . THR A 1 177 ? 0.157 15.241 -4.582 1.00 78.25 177 THR A O 1
ATOM 1340 N N . GLY A 1 178 ? -0.947 15.337 -6.531 1.00 84.38 178 GLY A N 1
ATOM 1341 C CA . GLY A 1 178 ? -0.037 14.462 -7.272 1.00 84.38 178 GLY A CA 1
ATOM 1342 C C . GLY A 1 178 ? -0.645 13.101 -7.609 1.00 84.38 178 GLY A C 1
ATOM 1343 O O . GLY A 1 178 ? -1.721 12.739 -7.133 1.00 84.38 178 GLY A O 1
ATOM 1344 N N . LEU A 1 179 ? 0.057 12.353 -8.465 1.00 85.31 179 LEU A N 1
ATOM 1345 C CA . LEU A 1 179 ? -0.433 11.091 -9.022 1.00 85.31 179 LEU A CA 1
ATOM 1346 C C . LEU A 1 179 ? -0.676 10.036 -7.937 1.00 85.31 179 LEU A C 1
ATOM 1348 O O . LEU A 1 179 ? -1.773 9.499 -7.837 1.00 85.31 179 LEU A O 1
ATOM 1352 N N . PHE A 1 180 ? 0.326 9.748 -7.108 1.00 87.25 180 PHE A N 1
ATOM 1353 C CA . PHE A 1 180 ? 0.223 8.688 -6.106 1.00 87.25 180 PHE A CA 1
ATOM 1354 C C . PHE A 1 180 ? -0.759 8.993 -4.969 1.00 87.25 180 PHE A C 1
ATOM 1356 O O . PHE A 1 180 ? -1.558 8.110 -4.655 1.00 87.25 180 PHE A O 1
ATOM 1363 N N . PRO A 1 181 ? -0.808 10.211 -4.395 1.00 87.50 181 PRO A N 1
ATOM 1364 C CA . PRO A 1 181 ? -1.889 10.576 -3.486 1.00 87.50 181 PRO A CA 1
ATOM 1365 C C . PRO A 1 181 ? -3.277 10.356 -4.092 1.00 87.50 181 PRO A C 1
ATOM 1367 O O . PRO A 1 181 ? -4.156 9.840 -3.404 1.00 87.50 181 PRO A O 1
ATOM 1370 N N . LEU A 1 182 ? -3.473 10.661 -5.383 1.00 89.25 182 LEU A N 1
ATOM 1371 C CA . LEU A 1 182 ? -4.735 10.388 -6.077 1.00 89.25 182 LEU A CA 1
ATOM 1372 C C . LEU A 1 182 ? -5.015 8.881 -6.196 1.00 89.25 182 LEU A C 1
ATOM 1374 O O . LEU A 1 182 ? -6.123 8.445 -5.888 1.00 89.25 182 LEU A O 1
ATOM 1378 N N . VAL A 1 183 ? -4.014 8.082 -6.586 1.00 91.88 183 VAL A N 1
ATOM 1379 C CA . VAL A 1 183 ? -4.117 6.611 -6.662 1.00 91.88 183 VAL A CA 1
ATOM 1380 C C . VAL A 1 183 ? -4.536 6.026 -5.311 1.00 91.88 183 VAL A C 1
ATOM 1382 O O . VAL A 1 183 ? -5.464 5.225 -5.245 1.00 91.88 183 VAL A O 1
ATOM 1385 N N . PHE A 1 184 ? -3.907 6.459 -4.220 1.00 94.06 184 PHE A N 1
ATOM 1386 C CA . PHE A 1 184 ? -4.131 5.903 -2.886 1.00 94.06 184 PHE A CA 1
ATOM 1387 C C . PHE A 1 184 ? -5.190 6.647 -2.059 1.00 94.06 184 PHE A C 1
ATOM 1389 O O . PHE A 1 184 ? -5.391 6.309 -0.896 1.00 94.06 184 PHE A O 1
ATOM 1396 N N . THR A 1 185 ? -5.927 7.608 -2.628 1.00 93.94 185 THR A N 1
ATOM 1397 C CA . THR A 1 185 ? -6.875 8.449 -1.866 1.00 93.94 185 THR A CA 1
ATOM 1398 C C . THR A 1 185 ? -7.911 7.624 -1.095 1.00 93.94 185 THR A C 1
ATOM 1400 O O . THR A 1 185 ? -8.179 7.898 0.075 1.00 93.94 185 THR A O 1
ATOM 1403 N N . GLN A 1 186 ? -8.487 6.596 -1.726 1.00 95.62 186 GLN A N 1
ATOM 1404 C CA . GLN A 1 186 ? -9.521 5.769 -1.091 1.00 95.62 186 GLN A CA 1
ATOM 1405 C C . GLN A 1 186 ? -8.944 4.883 0.021 1.00 95.62 186 GLN A C 1
ATOM 1407 O O . GLN A 1 186 ? -9.577 4.706 1.062 1.00 95.62 186 GLN A O 1
ATOM 1412 N N . TRP A 1 187 ? -7.721 4.382 -0.175 1.00 97.25 187 TRP A N 1
ATOM 1413 C CA . TRP A 1 187 ? -6.974 3.636 0.834 1.00 97.25 187 TRP A CA 1
ATOM 1414 C C . TRP A 1 187 ? -6.654 4.511 2.044 1.00 97.25 187 TRP A C 1
ATOM 1416 O O . TRP A 1 187 ? -6.978 4.134 3.165 1.00 97.25 187 TRP A O 1
ATOM 1426 N N . ILE A 1 188 ? -6.095 5.702 1.812 1.00 96.44 188 ILE A N 1
ATOM 1427 C CA . ILE A 1 188 ? -5.767 6.681 2.854 1.00 96.44 188 ILE A CA 1
ATOM 1428 C C . ILE A 1 188 ? -7.010 7.023 3.676 1.00 96.44 188 ILE A C 1
ATOM 1430 O O . ILE A 1 188 ? -6.953 6.963 4.899 1.00 96.44 188 ILE A O 1
ATOM 1434 N N . ALA A 1 189 ? -8.146 7.315 3.034 1.00 96.81 189 ALA A N 1
ATOM 1435 C CA . ALA A 1 189 ? -9.384 7.626 3.750 1.00 96.81 189 ALA A CA 1
ATOM 1436 C C . ALA A 1 189 ? -9.853 6.461 4.642 1.00 96.81 189 ALA A C 1
ATOM 1438 O O . ALA A 1 189 ? -10.242 6.677 5.789 1.00 96.81 189 ALA A O 1
ATOM 1439 N N . ALA A 1 190 ? -9.794 5.224 4.137 1.00 98.38 190 ALA A N 1
ATOM 1440 C CA . ALA A 1 190 ? -10.203 4.043 4.891 1.00 98.38 190 ALA A CA 1
ATOM 1441 C C . ALA A 1 190 ? -9.261 3.738 6.069 1.00 98.38 190 ALA A C 1
ATOM 1443 O O . ALA A 1 190 ? -9.732 3.493 7.181 1.00 98.38 190 ALA A O 1
ATOM 1444 N N . VAL A 1 191 ? -7.944 3.796 5.849 1.00 98.38 191 VAL A N 1
ATOM 1445 C CA . VAL A 1 191 ? -6.933 3.565 6.895 1.00 98.38 191 VAL A CA 1
ATOM 1446 C C . VAL A 1 191 ? -6.961 4.684 7.938 1.00 98.38 191 VAL A C 1
ATOM 1448 O O . VAL A 1 191 ? -6.880 4.402 9.128 1.00 98.38 191 VAL A O 1
ATOM 1451 N N . GLN A 1 192 ? -7.186 5.936 7.529 1.00 98.12 192 GLN A N 1
ATOM 1452 C CA . GLN A 1 192 ? -7.345 7.062 8.452 1.00 98.12 192 GLN A CA 1
ATOM 1453 C C . GLN A 1 192 ? -8.560 6.876 9.370 1.00 98.12 192 GLN A C 1
ATOM 1455 O O . GLN A 1 192 ? -8.470 7.125 10.571 1.00 98.12 192 GLN A O 1
ATOM 1460 N N . ALA A 1 193 ? -9.689 6.408 8.829 1.00 98.56 193 ALA A N 1
ATOM 1461 C CA . ALA A 1 193 ? -10.868 6.103 9.634 1.00 98.56 193 ALA A CA 1
ATOM 1462 C C . ALA A 1 193 ? -10.625 4.944 10.611 1.00 98.56 193 ALA A C 1
ATOM 1464 O O . ALA A 1 193 ? -11.067 5.010 11.757 1.00 98.56 193 ALA A O 1
ATOM 1465 N N . GLU A 1 194 ? -9.918 3.894 10.185 1.00 98.69 194 GLU A N 1
ATOM 1466 C CA . GLU A 1 194 ? -9.529 2.795 11.071 1.00 98.69 194 GLU A CA 1
ATOM 1467 C C . GLU A 1 194 ? -8.614 3.269 12.205 1.00 98.69 194 GLU A C 1
ATOM 1469 O O . GLU A 1 194 ? -8.897 2.979 13.368 1.00 98.69 194 GLU A O 1
ATOM 1474 N N . ALA A 1 195 ? -7.562 4.022 11.874 1.00 98.69 195 ALA A N 1
ATOM 1475 C CA . ALA A 1 195 ? -6.644 4.587 12.852 1.00 98.69 195 ALA A CA 1
ATOM 1476 C C . ALA A 1 195 ? -7.396 5.443 13.871 1.00 98.69 195 ALA A C 1
ATOM 1478 O O . ALA A 1 195 ? -7.287 5.193 15.065 1.00 98.69 195 ALA A O 1
ATOM 1479 N N . ALA A 1 196 ? -8.259 6.356 13.418 1.00 98.56 196 ALA A N 1
ATOM 1480 C CA . ALA A 1 196 ? -9.067 7.195 14.298 1.00 98.56 196 ALA A CA 1
ATOM 1481 C C . ALA A 1 196 ? -9.986 6.391 15.235 1.00 98.56 196 ALA A C 1
ATOM 1483 O O . ALA A 1 196 ? -10.116 6.736 16.409 1.00 98.56 196 ALA A O 1
ATOM 1484 N N . VAL A 1 197 ? -10.608 5.310 14.747 1.00 98.44 197 VAL A N 1
ATOM 1485 C CA . VAL A 1 197 ? -11.427 4.422 15.588 1.00 98.44 197 VAL A CA 1
ATOM 1486 C C . VAL A 1 197 ? -10.582 3.750 16.667 1.00 98.44 197 VAL A C 1
ATOM 1488 O O . VAL A 1 197 ? -10.966 3.773 17.834 1.00 98.44 197 VAL A O 1
ATOM 1491 N N . LEU A 1 198 ? -9.444 3.166 16.292 1.00 97.75 198 LEU A N 1
ATOM 1492 C CA . LEU A 1 198 ? -8.564 2.453 17.221 1.00 97.75 198 LEU A CA 1
ATOM 1493 C C . LEU A 1 198 ? -7.902 3.398 18.235 1.00 97.75 198 LEU A C 1
ATOM 1495 O O . LEU A 1 198 ? -7.741 3.034 19.394 1.00 97.75 198 LEU A O 1
ATOM 1499 N N . ALA A 1 199 ? -7.588 4.626 17.825 1.00 97.81 199 ALA A N 1
ATOM 1500 C CA . ALA A 1 199 ? -7.060 5.678 18.690 1.00 97.81 199 ALA A CA 1
ATOM 1501 C C . ALA A 1 199 ? -8.119 6.312 19.614 1.00 97.81 199 ALA A C 1
ATOM 1503 O O . ALA A 1 199 ? -7.766 7.126 20.467 1.00 97.81 199 ALA A O 1
ATOM 1504 N N . GLY A 1 200 ? -9.408 5.983 19.451 1.00 96.88 200 GLY A N 1
ATOM 1505 C CA . GLY A 1 200 ? -10.490 6.614 20.210 1.00 96.88 200 GLY A CA 1
ATOM 1506 C C . GLY A 1 200 ? -10.653 8.107 19.906 1.00 96.88 200 GLY A C 1
ATOM 1507 O O . GLY A 1 200 ? -11.064 8.872 20.779 1.00 96.88 200 GLY A O 1
ATOM 1508 N N . ALA A 1 201 ? -10.309 8.536 18.689 1.00 97.38 201 ALA A N 1
ATOM 1509 C CA . ALA A 1 201 ? -10.348 9.938 18.304 1.00 97.38 201 ALA A CA 1
ATOM 1510 C C . ALA A 1 201 ? -11.791 10.488 18.336 1.00 97.38 201 ALA A C 1
ATOM 1512 O O . ALA A 1 201 ? -12.730 9.808 17.899 1.00 97.38 201 ALA A O 1
ATOM 1513 N N . PRO A 1 202 ? -12.005 11.727 18.820 1.00 96.44 202 PRO A N 1
ATOM 1514 C CA . PRO A 1 202 ? -13.345 12.302 18.962 1.00 96.44 202 PRO A CA 1
ATOM 1515 C C . PRO A 1 202 ? -14.076 12.457 17.617 1.00 96.44 202 PRO A C 1
ATOM 1517 O O . PRO A 1 202 ? -15.304 12.395 17.557 1.00 96.44 202 PRO A O 1
ATOM 1520 N N . ASP A 1 203 ? -13.332 12.615 16.526 1.00 95.44 203 ASP A N 1
ATOM 1521 C CA . ASP A 1 203 ? -13.817 12.775 15.156 1.00 95.44 203 ASP A CA 1
ATOM 1522 C C . ASP A 1 203 ? -13.884 11.455 14.363 1.00 95.44 203 ASP A C 1
ATOM 1524 O O . ASP A 1 203 ? -14.281 11.462 13.195 1.00 95.44 203 ASP A O 1
ATOM 1528 N N . ALA A 1 204 ? -13.597 10.303 14.987 1.00 97.81 204 ALA A N 1
ATOM 1529 C CA . ALA A 1 204 ? -13.599 8.995 14.323 1.00 97.81 204 ALA A CA 1
ATOM 1530 C C . ALA A 1 204 ? -14.912 8.694 13.577 1.00 97.81 204 ALA A C 1
ATOM 1532 O O . ALA A 1 204 ? -14.914 8.072 12.516 1.00 97.81 204 ALA A O 1
ATOM 1533 N N . GLY A 1 205 ? -16.052 9.167 14.097 1.00 98.06 205 GLY A N 1
ATOM 1534 C CA . GLY A 1 205 ? -17.346 9.030 13.425 1.00 98.06 205 GLY A CA 1
ATOM 1535 C C . GLY A 1 205 ? -17.438 9.792 12.098 1.00 98.06 205 GLY A C 1
ATOM 1536 O O . GLY A 1 205 ? -18.006 9.267 11.139 1.00 98.06 205 GLY A O 1
ATOM 1537 N N . ALA A 1 206 ? -16.864 10.996 12.029 1.00 97.81 206 ALA A N 1
ATOM 1538 C CA . ALA A 1 206 ? -16.841 11.814 10.820 1.00 97.81 206 ALA A CA 1
ATOM 1539 C C . ALA A 1 206 ? -15.878 11.229 9.777 1.00 97.81 206 ALA A C 1
ATOM 1541 O O . ALA A 1 206 ? -16.256 11.070 8.615 1.00 97.81 206 ALA A O 1
ATOM 1542 N N . LEU A 1 207 ? -14.682 10.811 10.206 1.00 97.88 207 LEU A N 1
ATOM 1543 C CA . LEU A 1 207 ? -13.703 10.146 9.340 1.00 97.88 207 LEU A CA 1
ATOM 1544 C C . LEU A 1 207 ? -14.257 8.837 8.761 1.00 97.88 207 LEU A C 1
ATOM 1546 O O . LEU A 1 207 ? -14.102 8.565 7.573 1.00 97.88 207 LEU A O 1
ATOM 1550 N N . LEU A 1 208 ? -15.001 8.064 9.556 1.00 98.31 208 LEU A N 1
ATOM 1551 C CA . LEU A 1 208 ? -15.674 6.857 9.078 1.00 98.31 208 LEU A CA 1
ATOM 1552 C C . LEU A 1 208 ? -16.756 7.157 8.029 1.00 98.31 208 LEU A C 1
ATOM 1554 O O . LEU A 1 208 ? -16.889 6.417 7.054 1.00 98.31 208 LEU A O 1
ATOM 1558 N N . ALA A 1 209 ? -17.535 8.227 8.204 1.00 97.94 209 ALA A N 1
ATOM 1559 C CA . ALA A 1 209 ? -18.524 8.646 7.210 1.00 97.94 209 ALA A CA 1
ATOM 1560 C C . ALA A 1 209 ? -17.851 9.082 5.896 1.00 97.94 209 ALA A C 1
ATOM 1562 O O . ALA A 1 209 ? -18.289 8.683 4.814 1.00 97.94 209 ALA A O 1
ATOM 1563 N N . GLN A 1 210 ? -16.743 9.821 5.988 1.00 96.94 210 GLN A N 1
ATOM 1564 C CA . GLN A 1 210 ? -15.934 10.201 4.833 1.00 96.94 210 GLN A CA 1
ATOM 1565 C C . GLN A 1 210 ? -15.368 8.971 4.109 1.00 96.94 210 GLN A C 1
ATOM 1567 O O . GLN A 1 210 ? -15.499 8.868 2.890 1.00 96.94 210 GLN A O 1
ATOM 1572 N N . ALA A 1 211 ? -14.809 8.006 4.843 1.00 98.00 211 ALA A N 1
ATOM 1573 C CA . ALA A 1 211 ? -14.289 6.763 4.278 1.00 98.00 211 ALA A CA 1
ATOM 1574 C C . ALA A 1 211 ? -15.376 5.946 3.558 1.00 98.00 211 ALA A C 1
ATOM 1576 O O . ALA A 1 211 ? -15.145 5.429 2.463 1.00 98.00 211 ALA A O 1
ATOM 1577 N N . ARG A 1 212 ? -16.600 5.888 4.104 1.00 97.12 212 ARG A N 1
ATOM 1578 C CA . ARG A 1 212 ? -17.746 5.245 3.430 1.00 97.12 212 ARG A CA 1
ATOM 1579 C C . ARG A 1 212 ? -18.088 5.914 2.104 1.00 97.12 212 ARG A C 1
ATOM 1581 O O . ARG A 1 212 ? -18.367 5.215 1.138 1.00 97.12 212 ARG A O 1
ATOM 1588 N N . SER A 1 213 ? -18.053 7.245 2.049 1.00 96.06 213 SER A N 1
ATOM 1589 C CA . SER A 1 213 ? -18.302 7.978 0.805 1.00 96.06 213 SER A CA 1
ATOM 1590 C C . SER A 1 213 ? -17.170 7.802 -0.211 1.00 96.06 213 SER A C 1
ATOM 1592 O O . SER A 1 213 ? -17.434 7.732 -1.407 1.00 96.06 213 SER A O 1
ATOM 1594 N N . ALA A 1 214 ? -15.919 7.753 0.251 1.00 94.81 214 ALA A N 1
ATOM 1595 C CA . ALA A 1 214 ? -14.741 7.705 -0.612 1.00 94.81 214 ALA A CA 1
ATOM 1596 C C . ALA A 1 214 ? -14.441 6.305 -1.170 1.00 94.81 214 ALA A C 1
ATOM 1598 O O . ALA A 1 214 ? -13.874 6.196 -2.250 1.00 94.81 214 ALA A O 1
ATOM 1599 N N . SER A 1 215 ? -14.813 5.241 -0.454 1.00 94.88 215 SER A N 1
ATOM 1600 C CA . SER A 1 215 ? -14.457 3.851 -0.790 1.00 94.88 215 SER A CA 1
ATOM 1601 C C . SER A 1 215 ? -15.303 3.218 -1.903 1.00 94.88 215 SER A C 1
ATOM 1603 O O . SER A 1 215 ? -15.100 2.055 -2.246 1.00 94.88 215 SER A O 1
ATOM 1605 N N . ALA A 1 216 ? -16.263 3.948 -2.479 1.00 89.75 216 ALA A N 1
ATOM 1606 C CA . ALA A 1 216 ? -17.161 3.411 -3.495 1.00 89.75 216 ALA A CA 1
ATOM 1607 C C . ALA A 1 216 ? -16.389 2.801 -4.684 1.00 89.75 216 ALA A C 1
ATOM 1609 O O . ALA A 1 216 ? -15.640 3.481 -5.385 1.00 89.75 216 ALA A O 1
ATOM 1610 N N . GLY A 1 217 ? -16.612 1.506 -4.925 1.00 89.94 217 GLY A N 1
ATOM 1611 C CA . GLY A 1 217 ? -15.969 0.760 -6.010 1.00 89.94 217 GLY A CA 1
ATOM 1612 C C . GLY A 1 217 ? -14.558 0.244 -5.709 1.00 89.94 217 GLY A C 1
ATOM 1613 O O . GLY A 1 217 ? -13.961 -0.335 -6.610 1.00 89.94 217 GLY A O 1
ATOM 1614 N N . ASN A 1 218 ? -14.045 0.406 -4.483 1.00 96.69 218 ASN A N 1
ATOM 1615 C CA . ASN A 1 218 ? -12.768 -0.165 -4.051 1.00 96.69 218 ASN A CA 1
ATOM 1616 C C . ASN A 1 218 ? -12.979 -1.218 -2.946 1.00 96.69 218 ASN A C 1
ATOM 1618 O O . ASN A 1 218 ? -13.274 -0.852 -1.804 1.00 96.69 218 ASN A O 1
ATOM 1622 N N . PRO A 1 219 ? -12.839 -2.526 -3.245 1.00 97.06 219 PRO A N 1
ATOM 1623 C CA . PRO A 1 219 ? -13.160 -3.590 -2.296 1.00 97.06 219 PRO A CA 1
ATOM 1624 C C . PRO A 1 219 ? -12.257 -3.577 -1.057 1.00 97.06 219 PRO A C 1
ATOM 1626 O O . PRO A 1 219 ? -12.740 -3.840 0.043 1.00 97.06 219 PRO A O 1
ATOM 1629 N N . MET A 1 220 ? -10.984 -3.198 -1.198 1.00 97.94 220 MET A N 1
ATOM 1630 C CA . MET A 1 220 ? -10.059 -3.087 -0.067 1.00 97.94 220 MET A CA 1
ATOM 1631 C C . MET A 1 220 ? -10.447 -1.944 0.875 1.00 97.94 220 MET A C 1
ATOM 1633 O O . MET A 1 220 ? -10.583 -2.153 2.081 1.00 97.94 220 MET A O 1
ATOM 1637 N N . ALA A 1 221 ? -10.691 -0.746 0.341 1.00 98.12 221 ALA A N 1
ATOM 1638 C CA . ALA A 1 221 ? -11.110 0.412 1.128 1.00 98.12 221 ALA A CA 1
ATOM 1639 C C . ALA A 1 221 ? -12.483 0.190 1.786 1.00 98.12 221 ALA A C 1
ATOM 1641 O O . ALA A 1 221 ? -12.684 0.582 2.939 1.00 98.12 221 ALA A O 1
ATOM 1642 N N . ILE A 1 222 ? -13.413 -0.482 1.095 1.00 98.25 222 ILE A N 1
ATOM 1643 C CA . ILE A 1 222 ? -14.712 -0.882 1.654 1.00 98.25 222 ILE A CA 1
ATOM 1644 C C . ILE A 1 222 ? -14.513 -1.823 2.844 1.00 98.25 222 ILE A C 1
ATOM 1646 O O . ILE A 1 222 ? -15.068 -1.563 3.914 1.00 98.25 222 ILE A O 1
ATOM 1650 N N . ALA A 1 223 ? -13.707 -2.876 2.690 1.00 98.38 223 ALA A N 1
ATOM 1651 C CA . ALA A 1 223 ? -13.469 -3.858 3.745 1.00 98.38 223 ALA A CA 1
ATOM 1652 C C . ALA A 1 223 ? -12.766 -3.236 4.967 1.00 98.38 223 ALA A C 1
ATOM 1654 O O . ALA A 1 223 ? -13.175 -3.487 6.103 1.00 98.38 223 ALA A O 1
ATOM 1655 N N . ILE A 1 224 ? -11.778 -2.351 4.761 1.00 98.56 224 ILE A N 1
ATOM 1656 C CA . ILE A 1 224 ? -11.120 -1.593 5.847 1.00 98.56 224 ILE A CA 1
ATOM 1657 C C . ILE A 1 224 ? -12.139 -0.698 6.562 1.00 98.56 224 ILE A C 1
ATOM 1659 O O . ILE A 1 224 ? -12.225 -0.711 7.789 1.00 98.56 224 ILE A O 1
ATOM 1663 N N . THR A 1 225 ? -12.974 0.023 5.811 1.00 98.62 225 THR A N 1
ATOM 1664 C CA . THR A 1 225 ? -14.008 0.905 6.376 1.00 98.62 225 THR A CA 1
ATOM 1665 C C . THR A 1 225 ? -15.056 0.116 7.171 1.00 98.62 225 THR A C 1
ATOM 1667 O O . THR A 1 225 ? -15.491 0.548 8.241 1.00 98.62 225 THR A O 1
ATOM 1670 N N . ARG A 1 226 ? -15.470 -1.060 6.683 1.00 98.25 226 ARG A N 1
ATOM 1671 C CA . ARG A 1 226 ? -16.409 -1.953 7.384 1.00 98.25 226 ARG A CA 1
ATOM 1672 C C . ARG A 1 226 ? -15.800 -2.532 8.652 1.00 98.25 226 ARG A C 1
ATOM 1674 O O . ARG A 1 226 ? -16.461 -2.518 9.689 1.00 98.25 226 ARG A O 1
ATOM 1681 N N . ARG A 1 227 ? -14.537 -2.963 8.597 1.00 98.44 227 ARG A N 1
ATOM 1682 C CA . ARG A 1 227 ? -13.780 -3.386 9.777 1.00 98.44 227 ARG A CA 1
ATOM 1683 C C . ARG A 1 227 ? -13.713 -2.270 10.818 1.00 98.44 227 ARG A C 1
ATOM 1685 O O . ARG A 1 227 ? -14.087 -2.510 11.960 1.00 98.44 227 ARG A O 1
ATOM 1692 N N . ALA A 1 228 ? -13.333 -1.053 10.426 1.00 98.50 228 ALA A N 1
ATOM 1693 C CA . ALA A 1 228 ? -13.299 0.113 11.313 1.00 98.50 228 ALA A CA 1
ATOM 1694 C C . ALA A 1 228 ? -14.668 0.395 11.954 1.00 98.50 228 ALA A C 1
ATOM 1696 O O . ALA A 1 228 ? -14.763 0.648 13.154 1.00 98.50 228 ALA A O 1
ATOM 1697 N N . ALA A 1 229 ? -15.752 0.294 11.182 1.00 98.19 229 ALA A N 1
ATOM 1698 C CA . ALA A 1 229 ? -17.100 0.447 11.714 1.00 98.19 229 ALA A CA 1
ATOM 1699 C C . ALA A 1 229 ? -17.451 -0.621 12.761 1.00 98.19 229 ALA A C 1
ATOM 1701 O O . ALA A 1 229 ? -17.967 -0.269 13.819 1.00 98.19 229 ALA A O 1
ATOM 1702 N N . GLY A 1 230 ? -17.150 -1.894 12.478 1.00 97.50 230 GLY A N 1
ATOM 1703 C CA . GLY A 1 230 ? -17.389 -3.000 13.406 1.00 97.50 230 GLY A CA 1
ATOM 1704 C C . GLY A 1 230 ? -16.565 -2.876 14.687 1.00 97.50 230 GLY A C 1
ATOM 1705 O O . GLY A 1 230 ? -17.088 -3.098 15.775 1.00 97.50 230 GLY A O 1
ATOM 1706 N N . LEU A 1 231 ? -15.306 -2.439 14.581 1.00 97.25 231 LEU A N 1
ATOM 1707 C CA . LEU A 1 231 ? -14.455 -2.150 15.738 1.00 97.25 231 LEU A CA 1
ATOM 1708 C C . LEU A 1 231 ? -15.066 -1.057 16.621 1.00 97.25 231 LEU A C 1
ATOM 1710 O O . LEU A 1 231 ? -15.178 -1.239 17.830 1.00 97.25 231 LEU A O 1
ATOM 1714 N N . ARG A 1 232 ? -15.538 0.043 16.018 1.00 96.94 232 ARG A N 1
ATOM 1715 C CA . ARG A 1 232 ? -16.160 1.159 16.748 1.00 96.94 232 ARG A CA 1
ATOM 1716 C C . ARG A 1 232 ? -17.412 0.739 17.521 1.00 96.94 232 ARG A C 1
ATOM 1718 O O . ARG A 1 232 ? -17.666 1.277 18.594 1.00 96.94 232 ARG A O 1
ATOM 1725 N N . SER A 1 233 ? -18.206 -0.180 16.975 1.00 95.69 233 SER A N 1
ATOM 1726 C CA . SER A 1 233 ? -19.425 -0.687 17.619 1.00 95.69 233 SER A CA 1
ATOM 1727 C C . SER A 1 233 ? -19.204 -1.947 18.461 1.00 95.69 233 SER A C 1
ATOM 1729 O O . SER A 1 233 ? -20.182 -2.502 18.956 1.00 95.69 233 SER A O 1
ATOM 1731 N N . ALA A 1 234 ? -17.958 -2.418 18.599 1.00 95.00 234 ALA A N 1
ATOM 1732 C CA . ALA A 1 234 ? -17.618 -3.715 19.188 1.00 95.00 234 ALA A CA 1
ATOM 1733 C C . ALA A 1 234 ? -18.424 -4.895 18.592 1.00 95.00 234 ALA A C 1
ATOM 1735 O O . ALA A 1 234 ? -18.744 -5.868 19.276 1.00 95.00 234 ALA A O 1
ATOM 1736 N N . ASP A 1 235 ? -18.754 -4.816 17.300 1.00 95.44 235 ASP A N 1
ATOM 1737 C CA . ASP A 1 235 ? -19.505 -5.842 16.581 1.00 95.44 235 ASP A CA 1
ATOM 1738 C C . ASP A 1 235 ? -18.551 -6.914 16.040 1.00 95.44 235 ASP A C 1
ATOM 1740 O O . ASP A 1 235 ? -17.970 -6.803 14.955 1.00 95.44 235 ASP A O 1
ATOM 1744 N N . HIS A 1 236 ? -18.404 -7.985 16.820 1.00 94.38 236 HIS A N 1
ATOM 1745 C CA . HIS A 1 236 ? -17.566 -9.126 16.466 1.00 94.38 236 HIS A CA 1
ATOM 1746 C C . HIS A 1 236 ? -17.989 -9.788 15.141 1.00 94.38 236 HIS A C 1
ATOM 1748 O O . HIS A 1 236 ? -17.131 -10.255 14.382 1.00 94.38 236 HIS A O 1
ATOM 1754 N N . ALA A 1 237 ? -19.291 -9.841 14.838 1.00 93.38 237 ALA A N 1
ATOM 1755 C CA . ALA A 1 237 ? -19.788 -10.456 13.611 1.00 93.38 237 ALA A CA 1
ATOM 1756 C C . ALA A 1 237 ? -19.389 -9.618 12.389 1.00 93.38 237 ALA A C 1
ATOM 1758 O O . ALA A 1 237 ? -18.874 -10.172 11.416 1.00 93.38 237 ALA A O 1
ATOM 1759 N N . ALA A 1 238 ? -19.526 -8.291 12.472 1.00 95.06 238 ALA A N 1
ATOM 1760 C CA . ALA A 1 238 ? -19.101 -7.373 11.416 1.00 95.06 238 ALA A CA 1
ATOM 1761 C C . ALA A 1 238 ? -17.586 -7.432 11.156 1.00 95.06 238 ALA A C 1
ATOM 1763 O O . ALA A 1 238 ? -17.162 -7.506 10.001 1.00 95.06 238 ALA A O 1
ATOM 1764 N N . VAL A 1 239 ? -16.758 -7.457 12.208 1.00 96.44 239 VAL A N 1
ATOM 1765 C CA . VAL A 1 239 ? -15.296 -7.583 12.046 1.00 96.44 239 VAL A CA 1
ATOM 1766 C C . VAL A 1 239 ? -14.926 -8.937 11.434 1.00 96.44 239 VAL A C 1
ATOM 1768 O O . VAL A 1 239 ? -14.092 -9.002 10.534 1.00 96.44 239 VAL A O 1
ATOM 1771 N N . THR A 1 240 ? -15.583 -10.022 11.850 1.00 95.00 240 THR A N 1
ATOM 1772 C CA . THR A 1 240 ? -15.348 -11.355 11.269 1.00 95.00 240 THR A CA 1
ATOM 1773 C C . THR A 1 240 ? -15.754 -11.414 9.793 1.00 95.00 240 THR A C 1
ATOM 1775 O O . THR A 1 240 ? -15.016 -11.976 8.984 1.00 95.00 240 THR A O 1
ATOM 1778 N N . ALA A 1 241 ? -16.881 -10.802 9.419 1.00 95.75 241 ALA A N 1
ATOM 1779 C CA . ALA A 1 241 ? -17.327 -10.725 8.028 1.00 95.75 241 ALA A CA 1
ATOM 1780 C C . ALA A 1 241 ? -16.319 -9.971 7.143 1.00 95.75 241 ALA A C 1
ATOM 1782 O O . ALA A 1 241 ? -15.997 -10.440 6.052 1.00 95.75 241 ALA A O 1
ATOM 1783 N N . ALA A 1 242 ? -15.730 -8.877 7.641 1.00 97.31 242 ALA A N 1
ATOM 1784 C CA . ALA A 1 242 ? -14.693 -8.138 6.918 1.00 97.31 242 ALA A CA 1
ATOM 1785 C C . ALA A 1 242 ? -13.457 -9.004 6.598 1.00 97.31 242 ALA A C 1
ATOM 1787 O O . ALA A 1 242 ? -12.841 -8.835 5.548 1.00 97.31 242 ALA A O 1
ATOM 1788 N N . ALA A 1 243 ? -13.110 -9.987 7.440 1.00 96.94 243 ALA A N 1
ATOM 1789 C CA . ALA A 1 243 ? -12.017 -10.913 7.133 1.00 96.94 243 ALA A CA 1
ATOM 1790 C C . ALA A 1 243 ? -12.295 -11.751 5.870 1.00 96.94 243 ALA A C 1
ATOM 1792 O O . ALA A 1 243 ? -11.374 -12.018 5.098 1.00 96.94 243 ALA A O 1
ATOM 1793 N N . ALA A 1 244 ? -13.549 -12.154 5.640 1.00 95.25 244 ALA A N 1
ATOM 1794 C CA . ALA A 1 244 ? -13.934 -12.861 4.419 1.00 95.25 244 ALA A CA 1
ATOM 1795 C C . ALA A 1 244 ? -13.853 -11.946 3.187 1.00 95.25 244 ALA A C 1
ATOM 1797 O O . ALA A 1 244 ? -13.390 -12.382 2.135 1.00 95.25 244 ALA A O 1
ATOM 1798 N N . GLU A 1 245 ? -14.219 -10.670 3.329 1.00 97.19 245 GLU A N 1
ATOM 1799 C CA . GLU A 1 245 ? -14.089 -9.676 2.256 1.00 97.19 245 GLU A CA 1
ATOM 1800 C C . GLU A 1 245 ? -12.626 -9.494 1.825 1.00 97.19 245 GLU A C 1
ATOM 1802 O O . GLU A 1 245 ? -12.340 -9.500 0.630 1.00 97.19 245 GLU A O 1
ATOM 1807 N N . PHE A 1 246 ? -11.681 -9.436 2.770 1.00 97.88 246 PHE A N 1
ATOM 1808 C CA . PHE A 1 246 ? -10.250 -9.377 2.441 1.00 97.88 246 PHE A CA 1
ATOM 1809 C C . PHE A 1 246 ? -9.733 -10.632 1.743 1.00 97.88 246 PHE A C 1
ATOM 1811 O O . PHE A 1 246 ? -8.871 -10.533 0.873 1.00 97.88 246 PHE A O 1
ATOM 1818 N N . ALA A 1 247 ? -10.258 -11.808 2.099 1.00 93.81 247 ALA A N 1
ATOM 1819 C CA . ALA A 1 247 ? -9.905 -13.045 1.410 1.00 93.81 247 ALA A CA 1
ATOM 1820 C C . ALA A 1 247 ? -10.345 -13.007 -0.063 1.00 93.81 247 ALA A C 1
ATOM 1822 O O . ALA A 1 247 ? -9.576 -13.403 -0.932 1.00 93.81 247 ALA A O 1
ATOM 1823 N N . ILE A 1 248 ? -11.546 -12.488 -0.339 1.00 94.81 248 ILE A N 1
ATOM 1824 C CA . ILE A 1 248 ? -12.065 -12.302 -1.703 1.00 94.81 248 ILE A CA 1
ATOM 1825 C C . ILE A 1 248 ? -11.262 -11.233 -2.454 1.00 94.81 248 ILE A C 1
ATOM 1827 O O . ILE A 1 248 ? -10.954 -11.410 -3.627 1.00 94.81 248 ILE A O 1
ATOM 1831 N N . ALA A 1 249 ? -10.887 -10.145 -1.779 1.00 94.25 249 ALA A N 1
ATOM 1832 C CA . ALA A 1 249 ? -10.098 -9.058 -2.359 1.00 94.25 249 ALA A CA 1
ATOM 1833 C C . ALA A 1 249 ? -8.602 -9.398 -2.548 1.00 94.25 249 ALA A C 1
ATOM 1835 O O . ALA A 1 249 ? -7.833 -8.551 -2.998 1.00 94.25 249 ALA A O 1
ATOM 1836 N N . GLY A 1 250 ? -8.178 -10.620 -2.205 1.00 93.81 250 GLY A N 1
ATOM 1837 C CA . GLY A 1 250 ? -6.811 -11.091 -2.425 1.00 93.81 250 GLY A CA 1
ATOM 1838 C C . GLY A 1 250 ? -5.779 -10.566 -1.423 1.00 93.81 250 GLY A C 1
ATOM 1839 O O . GLY A 1 250 ? -4.594 -10.568 -1.731 1.00 93.81 250 GLY A O 1
ATOM 1840 N N . SER A 1 251 ? -6.187 -10.124 -0.226 1.00 96.81 251 SER A N 1
ATOM 1841 C CA . SER A 1 251 ? -5.254 -9.699 0.830 1.00 96.81 251 SER A CA 1
ATOM 1842 C C . SER A 1 251 ? -5.262 -10.666 2.012 1.00 96.81 251 SER A C 1
ATOM 1844 O O . SER A 1 251 ? -6.068 -10.559 2.944 1.00 96.81 251 SER A O 1
ATOM 1846 N N . ALA A 1 252 ? -4.325 -11.617 1.994 1.00 95.44 252 ALA A N 1
ATOM 1847 C CA . ALA A 1 252 ? -4.114 -12.556 3.093 1.00 95.44 252 ALA A CA 1
ATOM 1848 C C . ALA A 1 252 ? -3.690 -11.823 4.375 1.00 95.44 252 ALA A C 1
ATOM 1850 O O . ALA A 1 252 ? -4.220 -12.108 5.451 1.00 95.44 252 ALA A O 1
ATOM 1851 N N . TYR A 1 253 ? -2.818 -10.819 4.243 1.00 96.12 253 TYR A N 1
ATOM 1852 C CA . TYR A 1 253 ? -2.383 -9.984 5.361 1.00 96.12 253 TYR A CA 1
ATOM 1853 C C . TYR A 1 253 ? -3.565 -9.304 6.070 1.00 96.12 253 TYR A C 1
ATOM 1855 O O . TYR A 1 253 ? -3.754 -9.481 7.277 1.00 96.12 253 TYR A O 1
ATOM 1863 N N . GLN A 1 254 ? -4.411 -8.571 5.334 1.00 97.94 254 GLN A N 1
ATOM 1864 C CA . GLN A 1 254 ? -5.530 -7.854 5.952 1.00 97.94 254 GLN A CA 1
ATOM 1865 C C . GLN A 1 254 ? -6.573 -8.813 6.530 1.00 97.94 254 GLN A C 1
ATOM 1867 O O . GLN A 1 254 ? -7.136 -8.528 7.590 1.00 97.94 254 GLN A O 1
ATOM 1872 N N . ARG A 1 255 ? -6.800 -9.977 5.908 1.00 9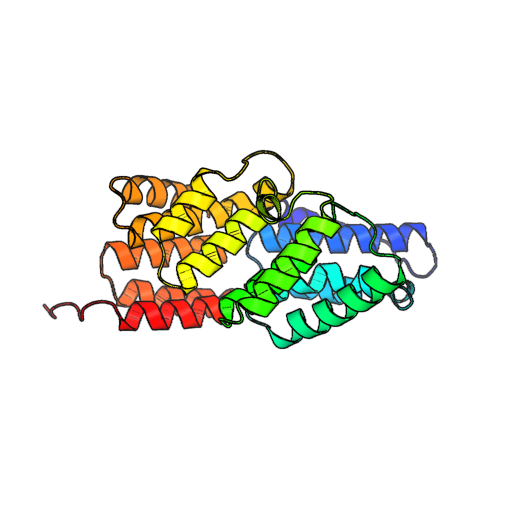7.88 255 ARG A N 1
ATOM 1873 C CA . ARG A 1 255 ? -7.640 -11.043 6.478 1.00 97.88 255 ARG A CA 1
ATOM 1874 C C . ARG A 1 255 ? -7.120 -11.484 7.845 1.00 97.88 255 ARG A C 1
ATOM 1876 O O . ARG A 1 255 ? -7.891 -11.548 8.805 1.00 97.88 255 ARG A O 1
ATOM 1883 N N . ASP A 1 256 ? -5.831 -11.787 7.947 1.00 97.12 256 ASP A N 1
ATOM 1884 C CA . ASP A 1 256 ? -5.253 -12.346 9.168 1.00 97.12 256 ASP A CA 1
ATOM 1885 C C . ASP A 1 256 ? -5.127 -11.290 10.278 1.00 97.12 256 ASP A C 1
ATOM 1887 O O . ASP A 1 256 ? -5.482 -11.578 11.427 1.00 97.12 256 ASP A O 1
ATOM 1891 N N . ARG A 1 257 ? -4.803 -10.035 9.929 1.00 96.94 257 ARG A N 1
ATOM 1892 C CA . ARG A 1 257 ? -4.905 -8.884 10.845 1.00 96.94 257 ARG A CA 1
ATOM 1893 C C . ARG A 1 257 ? -6.332 -8.698 11.364 1.00 96.94 257 ARG A C 1
ATOM 1895 O O . ARG A 1 257 ? -6.539 -8.538 12.564 1.00 96.94 257 ARG A O 1
ATOM 1902 N N . THR A 1 258 ? -7.335 -8.786 10.492 1.00 98.19 258 THR A N 1
ATOM 1903 C CA . THR A 1 258 ? -8.749 -8.649 10.887 1.00 98.19 258 THR A CA 1
ATOM 1904 C C . THR A 1 258 ? -9.174 -9.740 11.867 1.00 98.19 258 THR A C 1
ATOM 1906 O O . THR A 1 258 ? -9.843 -9.460 12.859 1.00 98.19 258 THR A O 1
ATOM 1909 N N . ARG A 1 259 ? -8.739 -10.985 11.643 1.00 96.81 259 ARG A N 1
ATOM 1910 C CA . ARG A 1 259 ? -8.978 -12.094 12.579 1.00 96.81 259 ARG A CA 1
ATOM 1911 C C . ARG A 1 259 ? -8.296 -11.867 13.927 1.00 96.81 259 ARG A C 1
ATOM 1913 O O . ARG A 1 259 ? -8.878 -12.199 14.955 1.00 96.81 259 ARG A O 1
ATOM 1920 N N . ALA A 1 260 ? -7.079 -11.321 13.936 1.00 95.75 260 ALA A N 1
ATOM 1921 C CA . ALA A 1 260 ? -6.394 -10.958 15.174 1.00 95.75 260 ALA A CA 1
ATOM 1922 C C . ALA A 1 260 ? -7.153 -9.875 15.950 1.00 95.75 260 ALA A C 1
ATOM 1924 O O . ALA A 1 260 ? -7.355 -10.032 17.151 1.00 95.75 260 ALA A O 1
ATOM 1925 N N . LEU A 1 261 ? -7.649 -8.843 15.263 1.00 95.81 261 LEU A N 1
ATOM 1926 C CA . LEU A 1 261 ? -8.474 -7.795 15.864 1.00 95.81 261 LEU A CA 1
ATOM 1927 C C . LEU A 1 261 ? -9.796 -8.342 16.424 1.00 95.81 261 LEU A C 1
ATOM 1929 O O . LEU A 1 261 ? -10.153 -8.022 17.553 1.00 95.81 261 LEU A O 1
ATOM 1933 N N . ALA A 1 262 ? -10.486 -9.223 15.692 1.00 94.69 262 ALA A N 1
ATOM 1934 C CA . ALA A 1 262 ? -11.724 -9.851 16.164 1.00 94.69 262 ALA A CA 1
ATOM 1935 C C . ALA A 1 262 ? -11.525 -10.604 17.490 1.00 94.69 262 ALA A C 1
ATOM 1937 O O . ALA A 1 262 ? -12.335 -10.467 18.401 1.00 94.69 262 ALA A O 1
ATOM 1938 N N . ARG A 1 263 ? -10.407 -11.335 17.634 1.00 93.12 263 ARG A N 1
ATOM 1939 C CA . ARG A 1 263 ? -10.067 -12.057 18.875 1.00 93.12 263 ARG A CA 1
ATOM 1940 C C . ARG A 1 263 ? -9.828 -11.141 20.079 1.00 93.12 263 ARG A C 1
ATOM 1942 O O . ARG A 1 263 ? -9.933 -11.612 21.206 1.00 93.12 263 ARG A O 1
ATOM 1949 N N . ARG A 1 264 ? -9.470 -9.875 19.848 1.00 89.19 264 ARG A N 1
ATOM 1950 C CA . ARG A 1 264 ? -9.238 -8.873 20.901 1.00 89.19 264 ARG A CA 1
ATOM 1951 C C . ARG A 1 264 ? -10.517 -8.147 21.317 1.00 89.19 264 ARG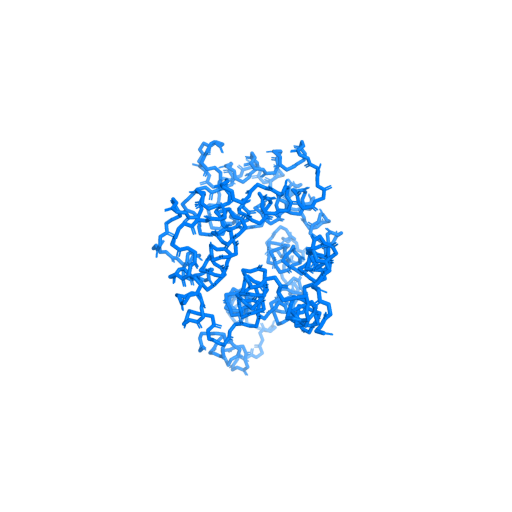 A C 1
ATOM 1953 O O . ARG A 1 264 ? -10.525 -7.518 22.372 1.00 89.19 264 ARG A O 1
ATOM 1960 N N . LEU A 1 265 ? -11.584 -8.211 20.514 1.00 86.62 265 LEU A N 1
ATOM 1961 C CA . LEU A 1 265 ? -12.854 -7.606 20.897 1.00 86.62 265 LEU A CA 1
ATOM 1962 C C . LEU A 1 265 ? -13.426 -8.326 22.124 1.00 86.62 265 LEU A C 1
ATOM 1964 O O . LEU A 1 265 ? -13.396 -9.559 22.183 1.00 86.62 265 LEU A O 1
ATOM 1968 N N . PRO A 1 266 ? -13.977 -7.585 23.099 1.00 75.69 266 PRO A N 1
ATOM 1969 C CA . PRO A 1 266 ? -14.666 -8.204 24.216 1.00 75.69 266 PRO A CA 1
ATOM 1970 C C . PRO A 1 266 ? -15.805 -9.070 23.674 1.00 75.69 266 PRO A C 1
ATOM 1972 O O . PRO A 1 266 ? -16.562 -8.637 22.803 1.00 75.69 266 PRO A O 1
ATOM 1975 N N . ALA A 1 267 ? -15.930 -10.299 24.182 1.00 61.75 267 ALA A N 1
ATOM 1976 C CA . ALA A 1 267 ? -17.062 -11.151 23.849 1.00 61.75 267 ALA A CA 1
ATOM 1977 C C . ALA A 1 267 ? -18.343 -10.385 24.203 1.00 61.75 267 ALA A C 1
ATOM 1979 O O . ALA A 1 267 ? -18.582 -10.082 25.375 1.00 61.75 267 ALA A O 1
ATOM 1980 N N . GLY A 1 268 ? -19.129 -10.020 23.187 1.00 56.06 268 GLY A N 1
ATOM 1981 C CA . GLY A 1 268 ? -20.394 -9.329 23.397 1.00 56.06 268 GLY A CA 1
ATOM 1982 C C . GLY A 1 268 ? -21.223 -10.108 24.413 1.00 56.06 268 GLY A C 1
ATOM 1983 O O . GLY A 1 268 ? -21.336 -11.334 24.312 1.00 56.06 268 GLY A O 1
ATOM 1984 N N . LYS A 1 269 ? -21.773 -9.415 25.419 1.00 39.38 269 LYS A N 1
ATOM 1985 C CA . LYS A 1 269 ? -22.780 -10.015 26.300 1.00 39.38 269 LYS A CA 1
ATOM 1986 C C . LYS A 1 269 ? -23.864 -10.588 25.389 1.00 39.38 269 LYS A C 1
ATOM 1988 O O . LYS A 1 269 ? -24.467 -9.838 24.624 1.00 39.38 269 LYS A O 1
ATOM 1993 N N . ARG A 1 270 ? -24.053 -11.912 25.422 1.00 37.81 270 ARG A N 1
ATOM 1994 C CA . ARG A 1 270 ? -25.203 -12.533 24.759 1.00 37.81 270 ARG A CA 1
ATOM 1995 C C . ARG A 1 270 ? -26.470 -11.868 25.322 1.00 37.81 270 ARG A C 1
ATOM 1997 O O . ARG A 1 270 ? -26.476 -11.608 26.529 1.00 37.81 270 ARG A O 1
ATOM 2004 N N . PRO A 1 271 ? -27.459 -11.542 24.472 1.00 46.25 271 PRO A N 1
ATOM 2005 C CA . PRO A 1 271 ? -28.746 -11.044 24.942 1.00 46.25 271 PRO A CA 1
ATOM 2006 C C . PRO A 1 271 ? -29.399 -12.028 25.917 1.00 46.25 271 PRO A C 1
ATOM 2008 O O . PRO A 1 271 ? -29.142 -13.250 25.786 1.00 46.25 271 PRO A O 1
#

Foldseek 3Di:
DQLVVLVVQLVPQDDPPVPVVSLVSLLVSLLSNLLLCLLLLQLVSNQVSLVVNLPRPVCPVVNLSSLLSNQQSCLQLLVLVSLVVSVVVNVVVCVVVVVAAALVSLLSLLSNLLSCLLVVVNVSSLVSLVSQCSNNVHDSVCSLAAQLNSLLSQLVSCVSVLNLVSNLVSLVRHDCDDDNNSSCVLVSLLSNLLSCLSVVPPCSVVSLVVSVVSSPSRLVSVLSSQLSVCSNVLPLVSLLVSLVSSVVSSRPSVSVSSVVSSVVRPDPDDD

Sequence (271 aa):
EAHRLAQLRLALLPPWRDDPAAGLELKDALHVATFCALGAGDLTTAQDMARRQHELPFLRERRDLADDELMAPAALAGHWDEVLAAGQRFAEDWTAAGRPAAPGRGLAPAAVALAHGLRGEHEERQHWLQILAQVRGVAEAGASRGSGYGELFEALVDLHEDDPQAALGVLAAAQRTGLFPLVFTQWIAAVQAEAAVLAGAPDAGALLAQARSASAGNPMAIAITRRAAGLRSADHAAVTAAAAEFAIAGSAYQRDRTRALARRLPAGKRP

pLDDT: mean 93.19, std 7.99, range [37.81, 98.69]

Solvent-accessible surface area (backbone atoms only — not comparable to full-atom values): 13089 Å² total; per-residue (Å²): 108,69,38,60,52,30,51,51,52,57,74,69,58,71,88,29,92,91,34,72,67,46,41,52,50,50,49,52,38,28,52,52,26,20,49,30,18,51,38,37,30,36,33,58,62,10,40,53,29,16,51,57,45,43,66,35,78,89,33,69,92,41,49,48,77,25,36,44,56,42,17,45,36,25,34,67,22,50,39,51,70,62,17,50,58,36,43,52,51,33,53,53,47,39,49,75,67,67,58,63,65,39,58,91,58,31,60,28,38,45,21,37,19,36,41,27,40,73,68,71,36,59,70,61,16,51,53,27,35,46,50,18,3,47,25,44,68,47,57,58,97,44,38,39,59,80,47,28,55,31,27,46,40,51,25,52,32,28,52,69,73,73,34,23,58,60,17,33,54,42,49,73,68,45,45,81,70,62,69,48,17,57,35,38,43,30,47,45,38,8,51,41,16,30,18,22,38,75,51,66,43,93,57,22,68,58,39,40,54,50,13,61,68,54,14,71,86,16,60,46,19,40,28,43,34,45,27,28,52,15,58,68,68,56,33,54,66,48,18,50,51,26,23,54,47,23,54,74,40,47,14,56,46,57,17,53,53,32,51,55,53,38,71,69,50,72,80,68,80,76,130

Secondary structure (DSSP, 8-state):
-HHHHHHHHHHTPPP-TT-HHHHHHHHHHHHHHHHHHHHTT-HHHHHHHHHHHHT-GGGTT-HHHHHHHHHHHHHHHT-HHHHHHHHHHHHHHHHHTT----GGGTHHHHHHHHHHHHTT-HHHHHHHHHHHHHHHTS-GGGSSTTSSHHHHHHHHHHHHTT-HHHHHHHHHT----SHHHHHTHHHHHHHHHHHHHHTT-TTHHHHHHHHHHHTTT-HHHHHHHHHHHHHHTT-HHHHHHHHHHHHHTT-HHHHHHHHHHHHHS--PPP-

Mean predicted aligned error: 3.98 Å

Radius of gyration: 18.88 Å; Cα contacts (8 Å, |Δi|>4): 437; chains: 1; bounding box: 54×30×61 Å